Protein AF-M6ZTS0-F1 (afdb_monomer_lite)

Radius of gyration: 21.45 Å; chains: 1; bounding box: 52×38×60 Å

Sequence (236 aa):
MSGWVETQYLFDLEEKGAYKVILRSIDRMLYSTNTGLNELESVFQYLSSVEENKNYHGDEYIYLKIRRIVVLIRILEILQELENKRKESKLTDYISKHSEEIIPGKPAKINPEVFWKIGEDFKDKGPGDFAAFLGVKHTPEINCKRDVFCFLNEEKKRRIRYLQLHPNGNYANVFANQISKKLETLTKDPETIQCGKGESRKEIYESFRKDLQSLPYRYGRKYHNFLKIIHKECLQ

Structure (mmCIF, N/CA/C/O backbone):
data_AF-M6ZTS0-F1
#
_entry.id   AF-M6ZTS0-F1
#
loop_
_atom_site.group_PDB
_atom_site.id
_atom_site.type_symbol
_atom_site.label_atom_id
_atom_site.label_alt_id
_atom_site.label_comp_id
_atom_site.label_asym_id
_atom_site.label_entity_id
_atom_site.label_seq_id
_atom_site.pdbx_PDB_ins_code
_atom_site.Cartn_x
_atom_site.Cartn_y
_atom_site.Cartn_z
_atom_site.occupancy
_atom_site.B_iso_or_equiv
_atom_site.auth_seq_id
_atom_site.auth_comp_id
_atom_site.auth_asym_id
_atom_site.auth_atom_id
_atom_site.pdbx_PDB_model_num
ATOM 1 N N . MET A 1 1 ? 29.449 -20.440 -13.918 1.00 31.36 1 MET A N 1
ATOM 2 C CA . MET A 1 1 ? 29.111 -19.599 -15.085 1.00 31.36 1 MET A CA 1
ATOM 3 C C . MET A 1 1 ? 28.378 -18.366 -14.582 1.00 31.36 1 MET A C 1
ATOM 5 O O . MET A 1 1 ? 27.274 -18.471 -14.065 1.00 31.36 1 MET A O 1
ATOM 9 N N . SER A 1 2 ? 29.066 -17.230 -14.602 1.00 33.94 2 SER A N 1
ATOM 10 C CA . SER A 1 2 ? 28.636 -15.934 -14.081 1.00 33.94 2 SER A CA 1
ATOM 11 C C . SER A 1 2 ? 27.685 -15.259 -15.067 1.00 33.94 2 SER A C 1
ATOM 13 O O . SER A 1 2 ? 28.123 -14.627 -16.021 1.00 33.94 2 SER A O 1
ATOM 15 N N . GLY A 1 3 ? 26.379 -15.414 -14.859 1.00 35.50 3 GLY A N 1
ATOM 16 C CA . GLY A 1 3 ? 25.363 -14.757 -15.681 1.00 35.50 3 GLY A CA 1
ATOM 17 C C . GLY A 1 3 ? 25.217 -13.282 -15.319 1.00 35.50 3 GLY A C 1
ATOM 18 O O . GLY A 1 3 ? 24.221 -12.919 -14.704 1.00 35.50 3 GLY A O 1
ATOM 19 N N . TRP A 1 4 ? 26.201 -12.445 -15.626 1.00 42.03 4 TRP A N 1
ATOM 20 C CA . TRP A 1 4 ? 26.000 -10.999 -15.709 1.00 42.03 4 TRP A CA 1
ATOM 21 C C . TRP A 1 4 ? 25.514 -10.716 -17.125 1.00 42.03 4 TRP A C 1
ATOM 23 O O . TRP A 1 4 ? 26.252 -10.923 -18.079 1.00 42.03 4 TRP A O 1
ATOM 33 N N . VAL A 1 5 ? 24.244 -10.345 -17.261 1.00 43.31 5 VAL A N 1
ATOM 34 C CA . VAL A 1 5 ? 23.737 -9.801 -18.521 1.00 43.31 5 VAL A CA 1
ATOM 35 C C . VAL A 1 5 ? 23.975 -8.303 -18.424 1.00 43.31 5 VAL A C 1
ATOM 37 O O . VAL A 1 5 ? 23.468 -7.668 -17.499 1.00 43.31 5 VAL A O 1
ATOM 40 N N . GLU A 1 6 ? 24.817 -7.772 -19.306 1.00 47.28 6 GLU A N 1
ATOM 41 C CA . GLU A 1 6 ? 25.062 -6.335 -19.407 1.00 47.28 6 GLU A CA 1
ATOM 42 C C . GLU A 1 6 ? 23.738 -5.621 -19.681 1.00 47.28 6 GLU A C 1
ATOM 44 O O . GLU A 1 6 ? 22.914 -6.099 -20.459 1.00 47.28 6 GLU A O 1
ATOM 49 N N . THR A 1 7 ? 23.527 -4.468 -19.050 1.00 48.66 7 THR A N 1
ATOM 50 C CA . THR A 1 7 ? 22.287 -3.682 -19.147 1.00 48.66 7 THR A CA 1
ATOM 51 C C . THR A 1 7 ? 21.907 -3.376 -20.598 1.00 48.66 7 THR A C 1
ATOM 53 O O . THR A 1 7 ? 20.728 -3.243 -20.898 1.00 48.66 7 THR A O 1
ATOM 56 N N . GLN A 1 8 ? 22.888 -3.342 -21.507 1.00 47.94 8 GLN A N 1
ATOM 57 C CA . GLN A 1 8 ? 22.683 -3.187 -22.948 1.00 47.94 8 GLN A CA 1
ATOM 58 C C . GLN A 1 8 ? 21.870 -4.326 -23.584 1.00 47.94 8 GLN A C 1
ATOM 60 O O . GLN A 1 8 ? 21.007 -4.055 -24.409 1.00 47.94 8 GLN A O 1
ATOM 65 N N . TYR A 1 9 ? 22.028 -5.574 -23.132 1.00 48.44 9 TYR A N 1
ATOM 66 C CA . TYR A 1 9 ? 21.266 -6.721 -23.649 1.00 48.44 9 TYR A CA 1
ATOM 67 C C . TYR A 1 9 ? 19.790 -6.724 -23.229 1.00 48.44 9 TYR A C 1
ATOM 69 O O . TYR A 1 9 ? 18.989 -7.455 -23.808 1.00 48.44 9 TYR A O 1
ATOM 77 N N . LEU A 1 10 ? 19.403 -5.923 -22.229 1.00 50.72 10 LEU A N 1
ATOM 78 C CA . LEU A 1 10 ? 17.988 -5.735 -21.896 1.00 50.72 10 LEU A CA 1
ATOM 79 C C . LEU A 1 10 ? 17.249 -4.906 -22.949 1.00 50.72 10 LEU A C 1
ATOM 81 O O . LEU A 1 10 ? 16.028 -5.024 -23.041 1.00 50.72 10 LEU A O 1
ATOM 85 N N . PHE A 1 11 ? 17.971 -4.089 -23.720 1.00 52.12 11 PHE A N 1
ATOM 86 C CA . PHE A 1 11 ? 17.396 -3.149 -24.681 1.00 52.12 11 PHE A CA 1
ATOM 87 C C . PHE A 1 11 ? 17.182 -3.747 -26.082 1.00 52.12 11 PHE A C 1
ATOM 89 O O . PHE A 1 11 ? 16.415 -3.174 -26.844 1.00 52.12 11 PHE A O 1
ATOM 96 N N . ASP A 1 12 ? 17.763 -4.915 -26.382 1.00 49.31 12 ASP A N 1
ATOM 97 C CA . ASP A 1 12 ? 17.704 -5.564 -27.709 1.00 49.31 12 ASP A CA 1
ATOM 98 C C . ASP A 1 12 ? 16.587 -6.620 -27.866 1.00 49.31 12 ASP A C 1
ATOM 100 O O . ASP A 1 12 ? 16.497 -7.302 -28.886 1.00 49.31 12 ASP A O 1
ATOM 104 N N . LEU A 1 13 ? 15.718 -6.802 -26.867 1.00 52.28 13 LEU A N 1
ATOM 105 C CA . LEU A 1 13 ? 14.680 -7.840 -26.891 1.00 52.28 13 LEU A CA 1
ATOM 106 C C . LEU A 1 13 ? 13.295 -7.233 -27.177 1.00 52.28 13 LEU A C 1
ATOM 108 O O . LEU A 1 13 ? 12.529 -6.959 -26.257 1.00 52.28 13 LEU A O 1
ATOM 112 N N . GLU A 1 14 ? 12.961 -7.054 -28.458 1.00 49.59 14 GLU A N 1
ATOM 113 C CA . GLU A 1 14 ? 11.659 -6.528 -28.923 1.00 49.59 14 GLU A CA 1
ATOM 114 C C . GLU A 1 14 ? 10.597 -7.606 -29.253 1.00 49.59 14 GLU A C 1
ATOM 116 O O . GLU A 1 14 ? 9.522 -7.291 -29.760 1.00 49.59 14 GLU A O 1
ATOM 121 N N . GLU A 1 15 ? 10.820 -8.887 -28.935 1.00 50.25 15 GLU A N 1
ATOM 122 C CA . GLU A 1 15 ? 9.863 -9.960 -29.270 1.00 50.25 15 GLU A CA 1
ATOM 123 C C . GLU A 1 15 ? 9.010 -10.459 -28.089 1.00 50.25 15 GLU A C 1
ATOM 125 O O . GLU A 1 15 ? 9.417 -10.459 -26.923 1.00 50.25 15 GLU A O 1
ATOM 130 N N . LYS A 1 16 ? 7.796 -10.948 -28.397 1.00 44.50 16 LYS A N 1
ATOM 131 C CA . LYS A 1 16 ? 6.862 -11.577 -27.442 1.00 44.50 16 LYS A CA 1
ATOM 132 C C . LYS A 1 16 ? 7.571 -12.668 -26.625 1.00 44.50 16 LYS A C 1
ATOM 134 O O . LYS A 1 16 ? 7.873 -13.742 -27.130 1.00 44.50 16 LYS A O 1
ATOM 139 N N . GLY A 1 17 ? 7.799 -12.395 -25.340 1.00 54.47 17 GLY A N 1
ATOM 140 C CA . GLY A 1 17 ? 8.593 -13.238 -24.432 1.00 54.47 17 GLY A CA 1
ATOM 141 C C . GLY A 1 17 ? 9.716 -12.474 -23.722 1.00 54.47 17 GLY A C 1
ATOM 142 O O . GLY A 1 17 ? 10.089 -12.842 -22.604 1.00 54.47 17 GLY A O 1
ATOM 143 N N . ALA A 1 18 ? 10.159 -11.354 -24.302 1.00 67.44 18 ALA A N 1
ATOM 144 C CA . ALA A 1 18 ? 11.119 -10.420 -23.721 1.00 67.44 18 ALA A CA 1
ATOM 145 C C . ALA A 1 18 ? 10.660 -9.868 -22.369 1.00 67.44 18 ALA A C 1
ATOM 147 O O . ALA A 1 18 ? 11.451 -9.795 -21.435 1.00 67.44 18 ALA A O 1
ATOM 148 N N . TYR A 1 19 ? 9.364 -9.585 -22.213 1.00 74.56 19 TYR A N 1
ATOM 149 C CA . TYR A 1 19 ? 8.789 -9.046 -20.978 1.00 74.56 19 TYR A CA 1
ATOM 150 C C . TYR A 1 19 ? 9.172 -9.848 -19.722 1.00 74.56 19 TYR A C 1
ATOM 152 O O . TYR A 1 19 ? 9.582 -9.275 -18.713 1.00 74.56 19 TYR A O 1
ATOM 160 N N . LYS A 1 20 ? 9.093 -11.186 -19.770 1.00 77.38 20 LYS A N 1
ATOM 161 C CA . LYS A 1 20 ? 9.450 -12.035 -18.617 1.00 77.38 20 LYS A CA 1
ATOM 162 C C . LYS A 1 20 ? 10.943 -11.972 -18.306 1.00 77.38 20 LYS A C 1
ATOM 164 O O . LYS A 1 20 ? 11.323 -12.052 -17.140 1.00 77.38 20 LYS A O 1
ATOM 169 N N . VAL A 1 21 ? 11.779 -11.858 -19.335 1.00 80.75 21 VAL A N 1
ATOM 170 C CA . VAL A 1 21 ? 13.233 -11.711 -19.191 1.00 80.75 21 VAL A CA 1
ATOM 171 C C . VAL A 1 21 ? 13.563 -10.340 -18.606 1.00 80.75 21 VAL A C 1
ATOM 173 O O . VAL A 1 21 ? 14.330 -10.257 -17.650 1.00 80.75 21 VAL A O 1
ATOM 176 N N . ILE A 1 22 ? 12.922 -9.288 -19.109 1.00 81.12 22 ILE A N 1
ATOM 177 C CA . ILE A 1 22 ? 13.076 -7.907 -18.650 1.00 81.12 22 ILE A CA 1
ATOM 178 C C . ILE A 1 22 ? 12.654 -7.784 -17.190 1.00 81.12 22 ILE A C 1
ATOM 180 O O . ILE A 1 22 ? 13.446 -7.332 -16.368 1.00 81.12 22 ILE A O 1
ATOM 184 N N . LEU A 1 23 ? 11.470 -8.285 -16.825 1.00 82.44 23 LEU A N 1
ATOM 185 C CA . LEU A 1 23 ? 11.025 -8.298 -15.433 1.00 82.44 23 LEU A CA 1
ATOM 186 C C . LEU A 1 23 ? 11.987 -9.040 -14.511 1.00 82.44 23 LEU A C 1
ATOM 188 O O . LEU A 1 23 ? 12.333 -8.522 -13.455 1.00 82.44 23 LEU A O 1
ATOM 192 N N . ARG A 1 24 ? 12.429 -10.244 -14.892 1.00 85.19 24 ARG A N 1
ATOM 193 C CA . ARG A 1 24 ? 13.370 -11.022 -14.070 1.00 85.19 24 ARG A CA 1
ATOM 194 C C . ARG A 1 24 ? 14.695 -10.297 -13.883 1.00 85.19 24 ARG A C 1
ATOM 196 O O . ARG A 1 24 ? 15.277 -10.372 -12.805 1.00 85.19 24 ARG A O 1
ATOM 203 N N . SER A 1 25 ? 15.171 -9.614 -14.915 1.00 84.75 25 SER A N 1
ATOM 204 C CA . SER A 1 25 ? 16.412 -8.850 -14.851 1.00 84.75 25 SER A CA 1
ATOM 205 C C . SER A 1 25 ? 16.267 -7.611 -13.974 1.00 84.75 25 SER A C 1
ATOM 207 O O . SER A 1 25 ? 17.118 -7.389 -13.117 1.00 84.75 25 SER A O 1
ATOM 209 N N . ILE A 1 26 ? 15.157 -6.875 -14.099 1.00 87.38 26 ILE A N 1
ATOM 210 C CA . ILE A 1 26 ? 14.826 -5.759 -13.203 1.00 87.38 26 ILE A CA 1
ATOM 211 C C . ILE A 1 26 ? 14.737 -6.250 -11.757 1.00 87.38 26 ILE A C 1
ATOM 213 O O . ILE A 1 26 ? 15.365 -5.666 -10.879 1.00 87.38 26 ILE A O 1
ATOM 217 N N . ASP A 1 27 ? 14.024 -7.350 -11.502 1.00 85.62 27 ASP A N 1
ATOM 218 C CA . ASP A 1 27 ? 13.904 -7.933 -10.162 1.00 85.62 27 ASP A CA 1
ATOM 219 C C . ASP A 1 27 ? 15.281 -8.318 -9.608 1.00 85.62 27 ASP A C 1
ATOM 221 O O . ASP A 1 27 ? 15.615 -7.994 -8.470 1.00 85.62 27 ASP A O 1
ATOM 225 N N . ARG A 1 28 ? 16.136 -8.937 -10.425 1.00 86.44 28 ARG A N 1
ATOM 226 C CA . ARG A 1 28 ? 17.500 -9.276 -10.014 1.00 86.44 28 ARG A CA 1
ATOM 227 C C . ARG A 1 28 ? 18.330 -8.040 -9.670 1.00 86.44 28 ARG A C 1
ATOM 229 O O . ARG A 1 28 ? 19.094 -8.096 -8.712 1.00 86.44 28 ARG A O 1
ATOM 236 N N . MET A 1 29 ? 18.190 -6.951 -10.421 1.00 86.19 29 MET A N 1
ATOM 237 C CA . MET A 1 29 ? 18.877 -5.686 -10.143 1.00 86.19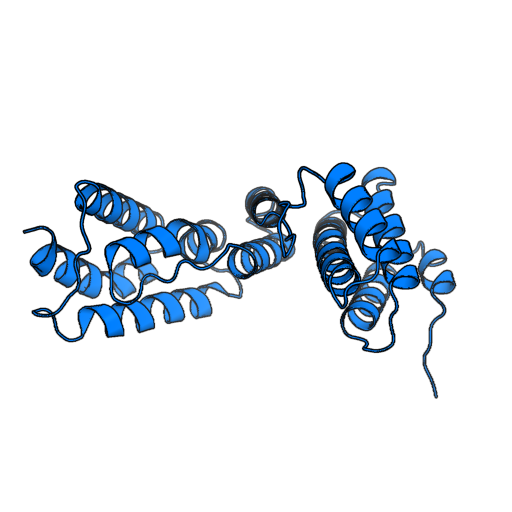 29 MET A CA 1
ATOM 238 C C . MET A 1 29 ? 18.341 -5.012 -8.874 1.00 86.19 29 MET A C 1
ATOM 240 O O . MET A 1 29 ? 19.123 -4.540 -8.058 1.00 86.19 29 MET A O 1
ATOM 244 N N . LEU A 1 30 ? 17.023 -5.025 -8.658 1.00 85.38 30 LEU A N 1
ATOM 245 C CA . LEU A 1 30 ? 16.385 -4.459 -7.465 1.00 85.38 30 LEU A CA 1
ATOM 246 C C . LEU A 1 30 ? 16.845 -5.134 -6.166 1.00 85.38 30 LEU A C 1
ATOM 248 O O . LEU A 1 30 ? 16.994 -4.461 -5.147 1.00 85.38 30 LEU A O 1
ATOM 252 N N . TYR A 1 31 ? 17.063 -6.451 -6.198 1.00 80.81 31 TYR A N 1
ATOM 253 C CA . TYR A 1 31 ? 17.434 -7.244 -5.020 1.00 80.81 31 TYR A CA 1
ATOM 254 C C . TYR A 1 31 ? 18.931 -7.572 -4.928 1.00 80.81 31 TYR A C 1
ATOM 256 O O . TYR A 1 31 ? 19.356 -8.262 -4.001 1.00 80.81 31 TYR A O 1
ATOM 264 N N . SER A 1 32 ? 19.740 -7.091 -5.870 1.00 84.69 32 SER A N 1
ATOM 265 C CA . SER A 1 32 ? 21.191 -7.262 -5.852 1.00 84.69 32 SER A CA 1
ATOM 266 C C . SER A 1 32 ? 21.850 -6.184 -4.994 1.00 84.69 32 SER A C 1
ATOM 268 O O . SER A 1 32 ? 21.588 -4.994 -5.149 1.00 84.69 32 SER A O 1
ATOM 270 N N . THR A 1 33 ? 22.783 -6.585 -4.130 1.00 78.31 33 THR A N 1
ATOM 271 C CA . THR A 1 33 ? 23.624 -5.653 -3.356 1.00 78.31 33 THR A CA 1
ATOM 272 C C . THR A 1 33 ? 24.644 -4.912 -4.218 1.00 78.31 33 THR A C 1
ATOM 274 O O . THR A 1 33 ? 25.212 -3.920 -3.777 1.00 78.31 33 THR A O 1
ATOM 277 N N . ASN A 1 34 ? 24.893 -5.402 -5.436 1.00 80.94 34 ASN A N 1
ATOM 278 C CA . ASN A 1 34 ? 25.928 -4.892 -6.335 1.00 80.94 34 ASN A CA 1
ATOM 279 C C . ASN A 1 34 ? 25.381 -3.910 -7.375 1.00 80.94 34 ASN A C 1
ATOM 281 O O . ASN A 1 34 ? 26.146 -3.412 -8.194 1.00 80.94 34 ASN A O 1
ATOM 285 N N . THR A 1 35 ? 24.070 -3.672 -7.395 1.00 84.19 35 THR A N 1
ATOM 286 C CA . THR A 1 35 ? 23.464 -2.735 -8.341 1.00 84.19 35 THR A CA 1
ATOM 287 C C . THR A 1 35 ? 23.588 -1.322 -7.785 1.00 84.19 35 THR A C 1
ATOM 289 O O . THR A 1 35 ? 23.038 -1.004 -6.730 1.00 84.19 35 THR A O 1
ATOM 292 N N . GLY A 1 36 ? 24.347 -0.486 -8.488 1.00 86.94 36 GLY A N 1
ATOM 293 C CA . GLY A 1 36 ? 24.582 0.899 -8.129 1.00 86.94 36 GLY A CA 1
ATOM 294 C C . GLY A 1 36 ? 23.469 1.835 -8.595 1.00 86.94 36 GLY A C 1
ATOM 295 O O . GLY A 1 36 ? 22.497 1.458 -9.254 1.00 86.94 36 GLY A O 1
ATOM 296 N N . LEU A 1 37 ? 23.628 3.110 -8.235 1.00 89.81 37 LEU A N 1
ATOM 297 C CA . LEU A 1 37 ? 22.677 4.160 -8.591 1.00 89.81 37 LEU A CA 1
ATOM 298 C C . LEU A 1 37 ? 22.533 4.299 -10.113 1.00 89.81 37 LEU A C 1
ATOM 300 O O . LEU A 1 37 ? 21.416 4.332 -10.608 1.00 89.81 37 LEU A O 1
ATOM 304 N N . ASN A 1 38 ? 23.640 4.340 -10.858 1.00 90.62 38 ASN A N 1
ATOM 305 C CA . ASN A 1 38 ? 23.609 4.594 -12.303 1.00 90.62 38 ASN A CA 1
ATOM 306 C C . ASN A 1 38 ? 22.844 3.505 -13.076 1.00 90.62 38 ASN A C 1
ATOM 308 O O . ASN A 1 38 ? 22.116 3.817 -14.022 1.00 90.62 38 ASN A O 1
ATOM 312 N N . GLU A 1 39 ? 22.972 2.234 -12.679 1.00 91.25 39 GLU A N 1
ATOM 313 C CA . GLU A 1 39 ? 22.208 1.164 -13.316 1.00 91.25 39 GLU A CA 1
ATOM 314 C C . GLU A 1 39 ? 20.709 1.291 -13.025 1.00 91.25 39 GLU A C 1
ATOM 316 O O . GLU A 1 39 ? 19.897 1.142 -13.937 1.00 91.25 39 GLU A O 1
ATOM 321 N N . LEU A 1 40 ? 20.330 1.621 -11.785 1.00 92.62 40 LEU A N 1
ATOM 322 C CA . LEU A 1 40 ? 18.925 1.837 -11.425 1.00 92.62 40 LEU A CA 1
ATOM 323 C C . LEU A 1 40 ? 18.317 3.027 -12.168 1.00 92.62 40 LEU A C 1
ATOM 325 O O . LEU A 1 40 ? 17.167 2.955 -12.587 1.00 92.62 40 LEU A O 1
ATOM 329 N N . GLU A 1 41 ? 19.080 4.097 -12.380 1.00 93.31 41 GLU A N 1
ATOM 330 C CA . GLU A 1 41 ? 18.627 5.246 -13.169 1.00 93.31 41 GLU A CA 1
ATOM 331 C C . GLU A 1 41 ? 18.401 4.890 -14.634 1.00 93.31 41 GLU A C 1
ATOM 333 O O . GLU A 1 41 ? 17.406 5.315 -15.217 1.00 93.31 41 GLU A O 1
ATOM 338 N N . SER A 1 42 ? 19.272 4.056 -15.204 1.00 91.38 42 SER A N 1
ATOM 339 C CA . SER A 1 42 ? 19.107 3.556 -16.573 1.00 91.38 42 SER A CA 1
ATOM 340 C C . SER A 1 42 ? 17.830 2.718 -16.698 1.00 91.38 42 SER A C 1
ATOM 342 O O . SER A 1 42 ? 17.051 2.893 -17.634 1.00 91.38 42 SER A O 1
ATOM 344 N N . VAL A 1 43 ? 17.561 1.854 -15.711 1.00 91.94 43 VAL A N 1
ATOM 345 C CA . VAL A 1 43 ? 16.313 1.077 -15.644 1.00 91.94 43 VAL A CA 1
ATOM 346 C C . VAL A 1 43 ? 15.101 1.993 -15.466 1.00 91.94 43 VAL A C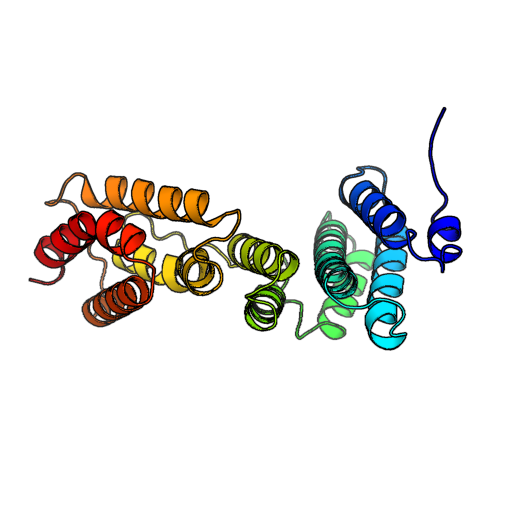 1
ATOM 348 O O . VAL A 1 43 ? 14.085 1.795 -16.127 1.00 91.94 43 VAL A O 1
ATOM 351 N N . PHE A 1 44 ? 15.185 3.007 -14.603 1.00 93.06 44 PHE A N 1
ATOM 352 C CA . PHE A 1 44 ? 14.096 3.957 -14.387 1.00 93.06 44 PHE A CA 1
ATOM 353 C C . PHE A 1 44 ? 13.762 4.746 -15.658 1.00 93.06 44 PHE A C 1
ATOM 355 O O . PHE A 1 44 ? 12.586 4.901 -15.986 1.00 93.06 44 PHE A O 1
ATOM 362 N N . GLN A 1 45 ? 14.774 5.199 -16.401 1.00 91.56 45 GLN A N 1
ATOM 363 C CA . GLN A 1 45 ? 14.596 5.890 -17.682 1.00 91.56 45 GLN A CA 1
ATOM 364 C C . GLN A 1 45 ? 13.945 4.985 -18.728 1.00 91.56 45 GLN A C 1
ATOM 366 O O . GLN A 1 45 ? 12.970 5.392 -19.355 1.00 91.56 45 GLN A O 1
ATOM 371 N N . TYR A 1 46 ? 14.418 3.743 -18.857 1.00 89.25 46 TYR A N 1
ATOM 372 C CA . TYR A 1 46 ? 13.799 2.748 -19.732 1.00 89.25 46 TYR A CA 1
ATOM 373 C C . TYR A 1 46 ? 12.326 2.512 -19.384 1.00 89.25 46 TYR A C 1
ATOM 375 O O . TYR A 1 46 ? 11.457 2.570 -20.245 1.00 89.25 46 TYR A O 1
ATOM 383 N N . LEU A 1 47 ? 12.015 2.293 -18.107 1.00 90.38 47 LEU A N 1
ATOM 384 C CA . LEU A 1 47 ? 10.636 2.060 -17.680 1.00 90.38 47 LEU A CA 1
ATOM 385 C C . LEU A 1 47 ? 9.751 3.304 -17.818 1.00 90.38 47 LEU A C 1
ATOM 387 O O . LEU A 1 47 ? 8.542 3.166 -17.970 1.00 90.38 47 LEU A O 1
ATOM 391 N N . SER A 1 48 ? 10.333 4.502 -17.778 1.00 89.38 48 SER A N 1
ATOM 392 C CA . SER A 1 48 ? 9.600 5.745 -18.028 1.00 89.38 48 SER A CA 1
ATOM 393 C C . SER A 1 48 ? 9.261 5.907 -19.514 1.00 89.38 48 SER A C 1
ATOM 395 O O . SER A 1 48 ? 8.147 6.306 -19.831 1.00 89.38 48 SER A O 1
ATOM 397 N N . SER A 1 49 ? 10.148 5.507 -20.435 1.00 85.94 49 SER A N 1
ATOM 398 C CA . SER A 1 49 ? 9.856 5.547 -21.880 1.00 85.94 49 SER A CA 1
ATOM 399 C C . SER A 1 49 ? 8.884 4.453 -22.338 1.00 85.94 49 SER A C 1
ATOM 401 O O . SER A 1 49 ? 8.206 4.602 -23.355 1.00 85.94 49 SER A O 1
ATOM 403 N N . VAL A 1 50 ? 8.742 3.366 -21.570 1.00 79.56 50 VAL A N 1
ATOM 404 C CA . VAL A 1 50 ? 7.714 2.337 -21.807 1.00 79.56 50 VAL A CA 1
ATOM 405 C C . VAL A 1 50 ? 6.293 2.920 -21.770 1.00 79.56 50 VAL A C 1
ATOM 407 O O . VAL A 1 50 ? 5.428 2.435 -22.502 1.00 79.56 50 VAL A O 1
ATOM 410 N N . GLU A 1 51 ? 6.044 3.966 -20.973 1.00 68.19 51 GLU A N 1
ATOM 411 C CA . GLU A 1 51 ? 4.747 4.660 -20.952 1.00 68.19 51 GLU A CA 1
ATOM 412 C C . GLU A 1 51 ? 4.438 5.371 -22.283 1.00 68.19 51 GLU A C 1
ATOM 414 O O . GLU A 1 51 ? 3.273 5.490 -22.665 1.00 68.19 51 GLU A O 1
ATOM 419 N N . GLU A 1 52 ? 5.467 5.767 -23.033 1.00 69.19 52 GLU A N 1
ATOM 420 C CA . GLU A 1 52 ? 5.349 6.545 -24.271 1.00 69.19 52 GLU A CA 1
ATOM 421 C C . GLU A 1 52 ? 5.304 5.652 -25.522 1.00 69.19 52 GLU A C 1
ATOM 423 O O . GLU A 1 52 ? 4.526 5.897 -26.447 1.00 69.19 52 GLU A O 1
ATOM 428 N N . ASN A 1 53 ? 6.086 4.569 -25.532 1.00 67.44 53 ASN A N 1
ATOM 429 C CA . ASN A 1 53 ? 6.354 3.783 -26.741 1.00 67.44 53 ASN A CA 1
ATOM 430 C C . ASN A 1 53 ? 5.276 2.743 -27.093 1.00 67.44 53 ASN A C 1
ATOM 432 O O . ASN A 1 53 ? 5.334 2.149 -28.162 1.00 67.44 53 ASN A O 1
ATOM 436 N N . LYS A 1 54 ? 4.277 2.507 -26.228 1.00 66.75 54 LYS A N 1
ATOM 437 C CA . LYS A 1 54 ? 3.165 1.546 -26.441 1.00 66.75 54 LYS A CA 1
ATOM 438 C C . LYS A 1 54 ? 3.583 0.099 -26.770 1.00 66.75 54 LYS A C 1
ATOM 440 O O . LYS A 1 54 ? 2.725 -0.692 -27.142 1.00 66.75 54 LYS A O 1
ATOM 445 N N . ASN A 1 55 ? 4.847 -0.281 -26.579 1.00 71.38 55 ASN A N 1
ATOM 446 C CA . ASN A 1 55 ? 5.357 -1.620 -26.912 1.00 71.38 55 ASN A CA 1
ATOM 447 C C . ASN A 1 55 ? 4.773 -2.747 -26.038 1.00 71.38 55 ASN A C 1
ATOM 449 O O . ASN A 1 55 ? 4.790 -3.910 -26.433 1.00 71.38 55 ASN A O 1
ATOM 453 N N . TYR A 1 56 ? 4.245 -2.414 -24.857 1.00 74.25 56 TYR A N 1
ATOM 454 C CA . TYR A 1 56 ? 3.626 -3.370 -23.938 1.00 74.25 56 TYR A CA 1
ATOM 455 C C . TYR A 1 56 ? 2.137 -3.086 -23.768 1.00 74.25 56 TYR A C 1
ATOM 457 O O . TYR A 1 56 ? 1.693 -1.935 -23.767 1.00 74.25 56 TYR A O 1
ATOM 465 N N . HIS A 1 57 ? 1.356 -4.146 -23.564 1.00 76.75 57 HIS A N 1
ATOM 466 C CA . HIS A 1 57 ? -0.095 -4.061 -23.437 1.00 76.75 57 HIS A CA 1
ATOM 467 C C . HIS A 1 57 ? -0.619 -4.904 -22.276 1.00 76.75 57 HIS A C 1
ATOM 469 O O . HIS A 1 57 ? 0.037 -5.823 -21.788 1.00 76.75 57 HIS A O 1
ATOM 475 N N . GLY A 1 58 ? -1.842 -4.598 -21.842 1.00 85.31 58 GLY A N 1
ATOM 476 C CA . GLY A 1 58 ? -2.533 -5.384 -20.826 1.00 85.31 58 GLY A CA 1
ATOM 477 C C . GLY A 1 58 ? -1.763 -5.437 -19.505 1.00 85.31 58 GLY A C 1
ATOM 478 O O . GLY A 1 58 ? -1.357 -4.408 -18.975 1.00 85.31 58 GLY A O 1
ATOM 479 N N . ASP A 1 59 ? -1.610 -6.636 -18.953 1.00 88.12 59 ASP A N 1
ATOM 480 C CA . ASP A 1 59 ? -1.039 -6.838 -17.617 1.00 88.12 59 ASP A CA 1
ATOM 481 C C . ASP A 1 59 ? 0.474 -6.603 -17.580 1.00 88.12 59 ASP A C 1
ATOM 483 O O . ASP A 1 59 ? 0.996 -6.143 -16.566 1.00 88.12 59 ASP A O 1
ATOM 487 N N . GLU A 1 60 ? 1.165 -6.845 -18.696 1.00 86.75 60 GLU A N 1
ATOM 488 C CA . GLU A 1 60 ? 2.608 -6.628 -18.826 1.00 86.75 60 GLU A CA 1
ATOM 489 C C . GLU A 1 60 ? 2.963 -5.156 -18.624 1.00 86.75 60 GLU A C 1
ATOM 491 O O . GLU A 1 60 ? 3.816 -4.810 -17.806 1.00 86.75 60 GLU A O 1
ATOM 496 N N . TYR A 1 61 ? 2.221 -4.284 -19.305 1.00 87.69 61 TYR A N 1
ATOM 497 C CA . TYR A 1 61 ? 2.344 -2.840 -19.158 1.00 87.69 61 TYR A CA 1
ATOM 498 C C . TYR A 1 61 ? 2.140 -2.390 -17.705 1.00 87.69 61 TYR A C 1
ATOM 500 O O . TYR A 1 61 ? 2.928 -1.609 -17.172 1.00 87.69 61 TYR A O 1
ATOM 508 N N . ILE A 1 62 ? 1.116 -2.924 -17.030 1.00 91.06 62 ILE A N 1
ATOM 509 C CA . ILE A 1 62 ? 0.796 -2.526 -15.653 1.00 91.06 62 ILE A CA 1
ATOM 510 C C . ILE A 1 62 ? 1.909 -2.963 -14.692 1.00 91.06 62 ILE A C 1
ATOM 512 O O . ILE A 1 62 ? 2.315 -2.187 -13.828 1.00 91.06 62 ILE A O 1
ATOM 516 N N . TYR A 1 63 ? 2.458 -4.168 -14.852 1.00 91.31 63 TYR A N 1
ATOM 517 C CA . TYR A 1 63 ? 3.592 -4.616 -14.044 1.00 91.31 63 TYR A CA 1
ATOM 518 C C . TYR A 1 63 ? 4.846 -3.764 -14.261 1.00 91.31 63 TYR A C 1
ATOM 520 O O . TYR A 1 63 ? 5.505 -3.427 -13.277 1.00 91.31 63 TYR A O 1
ATOM 528 N N . LEU A 1 64 ? 5.168 -3.377 -15.501 1.00 90.75 64 LEU A N 1
ATOM 529 C CA . LEU A 1 64 ? 6.300 -2.481 -15.777 1.00 90.75 64 LEU A CA 1
ATOM 530 C C . LEU A 1 64 ? 6.093 -1.104 -15.139 1.00 90.75 64 LEU A C 1
ATOM 532 O O . LEU A 1 64 ? 7.007 -0.594 -14.490 1.00 90.75 64 LEU A O 1
ATOM 536 N N . LYS A 1 65 ? 4.873 -0.557 -15.214 1.00 91.88 65 LYS A N 1
ATOM 537 C CA . LYS A 1 65 ? 4.503 0.694 -14.538 1.00 91.88 65 LYS A CA 1
ATOM 538 C C . LYS A 1 65 ? 4.700 0.607 -13.022 1.00 91.88 65 LYS A C 1
ATOM 540 O O . LYS A 1 65 ? 5.298 1.491 -12.416 1.00 91.88 65 LYS A O 1
ATOM 545 N N . ILE A 1 66 ? 4.268 -0.489 -12.397 1.00 94.75 66 ILE A N 1
ATOM 546 C CA . ILE A 1 66 ? 4.496 -0.723 -10.963 1.00 94.75 66 ILE A CA 1
ATOM 547 C C . ILE A 1 66 ? 5.999 -0.829 -10.666 1.00 94.75 66 ILE A C 1
ATOM 549 O O . ILE A 1 66 ? 6.480 -0.262 -9.685 1.00 94.75 66 ILE A O 1
ATOM 553 N N . ARG A 1 67 ? 6.762 -1.542 -11.503 1.00 93.50 67 ARG A N 1
ATOM 554 C CA . ARG A 1 67 ? 8.211 -1.711 -11.323 1.00 93.50 67 ARG A CA 1
ATOM 555 C C . ARG A 1 67 ? 8.978 -0.404 -11.445 1.00 93.50 67 ARG A C 1
ATOM 557 O O . ARG A 1 67 ? 9.909 -0.218 -10.669 1.00 93.50 67 ARG A O 1
ATOM 564 N N . ARG A 1 68 ? 8.560 0.518 -12.315 1.00 94.38 68 ARG A N 1
ATOM 565 C CA . ARG A 1 68 ? 9.131 1.871 -12.409 1.00 94.38 68 ARG A CA 1
ATOM 566 C C . ARG A 1 68 ? 9.132 2.560 -11.043 1.00 94.38 68 ARG A C 1
ATOM 568 O O . ARG A 1 68 ? 10.162 3.054 -10.594 1.00 94.38 68 ARG A O 1
ATOM 575 N N . ILE A 1 69 ? 7.995 2.502 -10.350 1.00 96.06 69 ILE A N 1
ATOM 576 C CA . ILE A 1 69 ? 7.820 3.096 -9.021 1.00 96.06 69 ILE A CA 1
ATOM 577 C C . ILE A 1 69 ? 8.684 2.363 -7.980 1.00 96.06 69 ILE A C 1
ATOM 579 O O . ILE A 1 69 ? 9.314 2.996 -7.136 1.00 96.06 69 ILE A O 1
ATOM 583 N N . VAL A 1 70 ? 8.778 1.030 -8.049 1.00 95.69 70 VAL A N 1
ATOM 584 C CA . VAL A 1 70 ? 9.650 0.244 -7.152 1.00 95.69 70 VAL A CA 1
ATOM 585 C C . VAL A 1 70 ? 11.133 0.588 -7.343 1.00 95.69 70 VAL A C 1
ATOM 587 O O . VAL A 1 70 ? 11.864 0.711 -6.361 1.00 95.69 70 VAL A O 1
ATOM 590 N N . VAL A 1 71 ? 11.577 0.795 -8.583 1.00 95.19 71 VAL A N 1
ATOM 591 C CA . VAL A 1 71 ? 12.938 1.261 -8.889 1.00 95.19 71 VAL A CA 1
ATOM 592 C C . VAL A 1 71 ? 13.169 2.660 -8.323 1.00 95.19 71 VAL A C 1
ATOM 594 O O . VAL A 1 71 ? 14.199 2.885 -7.689 1.00 95.19 71 VAL A O 1
ATOM 597 N N . LEU A 1 72 ? 12.200 3.571 -8.460 1.00 95.75 72 LEU A N 1
ATOM 598 C CA . LEU A 1 72 ? 12.284 4.908 -7.869 1.00 95.75 72 LEU A CA 1
ATOM 599 C C . LEU A 1 72 ? 12.462 4.853 -6.347 1.00 95.75 72 LEU A C 1
ATOM 601 O O . LEU A 1 72 ? 13.310 5.556 -5.808 1.00 95.75 72 LEU A O 1
ATOM 605 N N . ILE A 1 73 ? 11.734 3.974 -5.652 1.00 95.19 73 ILE A N 1
ATOM 606 C CA . ILE A 1 73 ? 11.910 3.762 -4.206 1.00 95.19 73 ILE A CA 1
ATOM 607 C C . ILE A 1 73 ? 13.359 3.381 -3.886 1.00 95.19 73 ILE A C 1
ATOM 609 O O . ILE A 1 73 ? 13.960 3.979 -2.996 1.00 95.19 73 ILE A O 1
ATOM 613 N N . ARG A 1 74 ? 13.947 2.441 -4.637 1.00 94.00 74 ARG A N 1
ATOM 614 C CA . ARG A 1 74 ? 15.335 2.010 -4.411 1.00 94.00 74 ARG A CA 1
ATOM 615 C C . ARG A 1 74 ? 16.347 3.125 -4.691 1.00 94.00 74 ARG A C 1
ATOM 617 O O . ARG A 1 74 ? 17.316 3.270 -3.950 1.00 94.00 74 ARG A O 1
ATOM 624 N N . ILE A 1 75 ? 16.108 3.940 -5.720 1.00 94.44 75 ILE A N 1
ATOM 625 C CA . ILE A 1 75 ? 16.905 5.144 -6.001 1.00 94.44 75 ILE A CA 1
ATOM 626 C C . ILE A 1 75 ? 16.849 6.107 -4.809 1.00 94.44 75 ILE A C 1
ATOM 628 O O . ILE A 1 75 ? 17.895 6.564 -4.344 1.00 94.44 75 ILE A O 1
ATOM 632 N N . LEU A 1 76 ? 15.652 6.382 -4.279 1.00 94.38 76 LEU A N 1
ATOM 633 C CA . LEU A 1 76 ? 15.476 7.261 -3.122 1.00 94.38 76 LEU A CA 1
ATOM 634 C C . LEU A 1 76 ? 16.190 6.728 -1.880 1.00 94.38 76 LEU A C 1
ATOM 636 O O . LEU A 1 76 ? 16.783 7.520 -1.152 1.00 94.38 76 LEU A O 1
ATOM 640 N N . GLU A 1 77 ? 16.165 5.419 -1.633 1.00 92.25 77 GLU A N 1
ATOM 641 C CA . GLU A 1 77 ? 16.921 4.798 -0.539 1.00 92.25 77 GLU A CA 1
ATOM 642 C C . GLU A 1 77 ? 18.426 5.070 -0.689 1.00 92.25 77 GLU A C 1
ATOM 644 O O . GLU A 1 77 ? 19.034 5.657 0.202 1.00 92.25 77 GLU A O 1
ATOM 649 N N . ILE A 1 78 ? 19.015 4.767 -1.851 1.00 91.44 78 ILE A N 1
ATOM 650 C CA . ILE A 1 78 ? 20.460 4.939 -2.100 1.00 91.44 78 ILE A CA 1
ATOM 651 C C . ILE A 1 78 ? 20.897 6.409 -2.032 1.00 91.44 78 ILE A C 1
ATOM 653 O O . ILE A 1 78 ? 22.004 6.713 -1.571 1.00 91.44 78 ILE A O 1
ATOM 657 N N . LEU A 1 79 ? 20.062 7.336 -2.510 1.00 91.62 79 LEU A N 1
ATOM 658 C CA . LEU A 1 79 ? 20.340 8.774 -2.442 1.00 91.62 79 LEU A CA 1
ATOM 659 C C . LEU A 1 79 ? 20.331 9.306 -1.006 1.00 91.62 79 LEU A C 1
ATOM 661 O O . LEU A 1 79 ? 20.992 10.303 -0.726 1.00 91.62 79 LEU A O 1
ATOM 665 N N . GLN A 1 80 ? 19.615 8.633 -0.109 1.00 91.50 80 GLN A N 1
ATOM 666 C CA . GLN A 1 80 ? 19.488 9.005 1.299 1.00 91.50 80 GLN A CA 1
ATOM 667 C C . GLN A 1 80 ? 20.420 8.194 2.216 1.00 91.50 80 GLN A C 1
ATOM 669 O O . GLN A 1 80 ? 20.601 8.549 3.379 1.00 91.50 80 GLN A O 1
ATOM 674 N N . GLU A 1 81 ? 21.056 7.138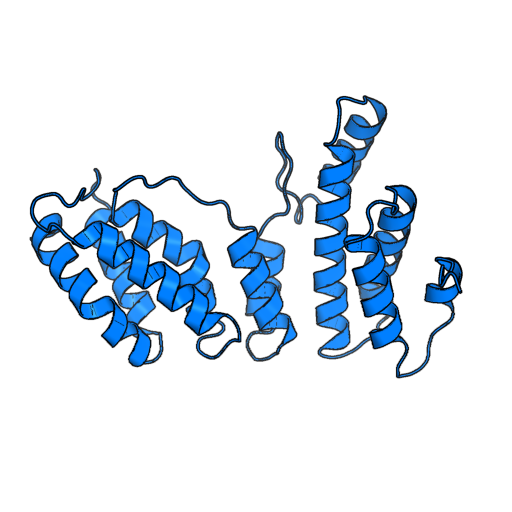 1.700 1.00 85.12 81 GLU A N 1
ATOM 675 C CA . GLU A 1 81 ? 22.145 6.415 2.358 1.00 85.12 81 GLU A CA 1
ATOM 676 C C . GLU A 1 81 ? 23.424 7.287 2.366 1.00 85.12 81 GLU A C 1
ATOM 678 O O . GLU A 1 81 ? 24.138 7.383 1.358 1.00 85.12 81 GLU A O 1
ATOM 683 N N . LEU A 1 82 ? 23.726 7.872 3.536 1.00 68.88 82 LEU A N 1
ATOM 684 C CA . LEU A 1 82 ? 24.899 8.704 3.881 1.00 68.88 82 LEU A CA 1
ATOM 685 C C . LEU A 1 82 ? 24.843 10.175 3.419 1.00 68.88 82 LEU A C 1
ATOM 687 O O . LEU A 1 82 ? 24.432 10.494 2.305 1.00 68.88 82 LEU A O 1
ATOM 691 N N . GLU A 1 83 ? 25.338 11.077 4.276 1.00 66.25 83 GLU A N 1
ATOM 692 C CA . GLU A 1 83 ? 25.416 12.522 4.022 1.00 66.25 83 GLU A CA 1
ATOM 693 C C . GLU A 1 83 ? 26.464 12.845 2.945 1.00 66.25 83 GLU A C 1
ATOM 695 O O . GLU A 1 83 ? 27.645 13.060 3.213 1.00 66.25 83 GLU A O 1
ATOM 700 N N . ASN A 1 84 ? 26.029 12.871 1.687 1.00 77.38 84 ASN A N 1
ATOM 701 C CA . ASN A 1 84 ? 26.843 13.285 0.552 1.00 77.38 84 ASN A CA 1
ATOM 702 C C . ASN A 1 84 ? 26.140 14.423 -0.195 1.00 77.38 84 ASN A C 1
ATOM 704 O O . ASN A 1 84 ? 25.089 14.211 -0.800 1.00 77.38 84 ASN A O 1
ATOM 708 N N . LYS A 1 85 ? 26.759 15.611 -0.226 1.00 78.31 85 LYS A N 1
ATOM 709 C CA . LYS A 1 85 ? 26.212 16.811 -0.892 1.00 78.31 85 LYS A CA 1
ATOM 710 C C . LYS A 1 85 ? 25.791 16.570 -2.348 1.00 78.31 85 LYS A C 1
ATOM 712 O O . LYS A 1 85 ? 24.798 17.129 -2.807 1.00 78.31 85 LYS A O 1
ATOM 717 N N . ARG A 1 86 ? 26.509 15.713 -3.088 1.00 80.94 86 ARG A N 1
ATOM 718 C CA . ARG A 1 86 ? 26.153 15.364 -4.475 1.00 80.94 86 ARG A CA 1
ATOM 719 C C . ARG A 1 86 ? 24.870 14.534 -4.539 1.00 80.94 86 ARG A C 1
ATOM 721 O O . ARG A 1 86 ? 24.060 14.745 -5.438 1.00 80.94 86 ARG A O 1
ATOM 728 N N . LYS A 1 87 ? 24.679 13.605 -3.598 1.00 84.19 87 LYS A N 1
ATOM 729 C CA . LYS A 1 87 ? 23.439 12.823 -3.493 1.00 84.19 87 LYS A CA 1
ATOM 730 C C . LYS A 1 87 ? 22.263 13.698 -3.058 1.00 84.19 87 LYS A C 1
ATOM 732 O O . LYS A 1 87 ? 21.176 13.522 -3.586 1.00 84.19 87 LYS A O 1
ATOM 737 N N . GLU A 1 88 ? 22.490 14.675 -2.181 1.00 86.12 88 GLU A N 1
ATOM 738 C CA . GLU A 1 88 ? 21.462 15.625 -1.728 1.00 86.12 88 GLU A CA 1
ATOM 739 C C . GLU A 1 88 ? 20.948 16.524 -2.864 1.00 86.12 88 GLU A C 1
ATOM 741 O O . GLU A 1 88 ? 19.737 16.664 -3.048 1.00 86.12 88 GLU A O 1
ATOM 746 N N . SER A 1 89 ? 21.853 17.062 -3.693 1.00 89.00 89 SER A N 1
ATOM 747 C CA . SER A 1 89 ? 21.465 17.787 -4.913 1.00 89.00 89 SER A CA 1
ATOM 748 C C . SER A 1 89 ? 20.625 16.900 -5.832 1.00 89.00 89 SER A C 1
ATOM 750 O O . SER A 1 89 ? 19.551 17.299 -6.269 1.00 89.00 89 SER A O 1
ATOM 752 N N . LYS A 1 90 ? 21.074 15.663 -6.072 1.00 91.81 90 LYS A N 1
ATOM 753 C CA . LYS A 1 90 ? 20.369 14.728 -6.953 1.00 91.81 90 LYS A CA 1
ATOM 754 C C . LYS A 1 90 ? 19.003 14.321 -6.396 1.00 91.81 90 LYS A C 1
ATOM 756 O O . LYS A 1 90 ? 18.043 14.221 -7.147 1.00 91.81 90 LYS A O 1
ATOM 761 N N . LEU A 1 91 ? 18.889 14.130 -5.082 1.00 92.25 91 LEU A N 1
ATOM 762 C CA . LEU A 1 91 ? 17.618 13.875 -4.404 1.00 92.25 91 LEU A CA 1
ATOM 763 C C . LEU A 1 91 ? 16.636 15.032 -4.611 1.00 92.25 91 LEU A C 1
ATOM 765 O O . LEU A 1 91 ? 15.466 14.795 -4.901 1.00 92.25 91 LEU A O 1
ATOM 769 N N . THR A 1 92 ? 17.120 16.271 -4.509 1.00 92.12 92 THR A N 1
ATOM 770 C CA . THR A 1 92 ? 16.312 17.472 -4.762 1.00 92.12 92 THR A CA 1
ATOM 771 C C . THR A 1 92 ? 15.807 17.499 -6.206 1.00 92.12 92 THR A C 1
ATOM 773 O O . THR A 1 92 ? 14.627 17.770 -6.444 1.00 92.12 92 THR A O 1
ATOM 776 N N . ASP A 1 93 ? 16.652 17.116 -7.167 1.00 93.25 93 ASP A N 1
ATOM 777 C CA . ASP A 1 93 ? 16.253 16.995 -8.572 1.00 93.25 93 ASP A CA 1
ATOM 778 C C . ASP A 1 93 ? 15.153 15.941 -8.763 1.00 93.25 93 ASP A C 1
ATOM 780 O O . ASP A 1 93 ? 14.167 16.215 -9.444 1.00 93.25 93 ASP A O 1
ATOM 784 N N . TYR A 1 94 ? 15.265 14.766 -8.132 1.00 93.56 94 TYR A N 1
ATOM 785 C CA . TYR A 1 94 ? 14.217 13.737 -8.191 1.00 93.56 94 TYR A CA 1
ATOM 786 C C . TYR A 1 94 ? 12.896 14.225 -7.597 1.00 93.56 94 TYR A C 1
ATOM 788 O O . TYR A 1 94 ? 11.854 14.062 -8.228 1.00 93.56 94 TYR A O 1
ATOM 796 N N . ILE A 1 95 ? 12.935 14.857 -6.420 1.00 94.19 95 ILE A N 1
ATOM 797 C CA . ILE A 1 95 ? 11.742 15.409 -5.764 1.00 94.19 95 ILE A CA 1
ATOM 798 C C . ILE A 1 95 ? 11.055 16.438 -6.669 1.00 94.19 95 ILE A C 1
ATOM 800 O O . ILE A 1 95 ? 9.833 16.427 -6.784 1.00 94.19 95 ILE A O 1
ATOM 804 N N . SER A 1 96 ? 11.822 17.309 -7.332 1.00 94.88 96 SER A N 1
ATOM 805 C CA . SER A 1 96 ? 11.250 18.333 -8.214 1.00 94.88 96 SER A CA 1
ATOM 806 C C . SER A 1 96 ? 10.654 17.752 -9.501 1.00 94.88 96 SER A C 1
ATOM 808 O O . SER A 1 96 ? 9.568 18.161 -9.904 1.00 94.88 96 SER A O 1
ATOM 810 N N . LYS A 1 97 ? 11.322 16.770 -10.123 1.00 94.69 97 LYS A N 1
ATOM 811 C CA . LYS A 1 97 ? 10.874 16.138 -11.377 1.00 94.69 97 LYS A CA 1
ATOM 812 C C . LYS A 1 97 ? 9.704 15.173 -11.197 1.00 94.69 97 LYS A C 1
ATOM 814 O O . LYS A 1 97 ? 8.965 14.947 -12.147 1.00 94.69 97 LYS A O 1
ATOM 819 N N . HIS A 1 98 ? 9.541 14.609 -10.002 1.00 93.88 98 HIS A N 1
ATOM 820 C CA . HIS A 1 98 ? 8.532 13.590 -9.703 1.00 93.88 98 HIS A CA 1
ATOM 821 C C . HIS A 1 98 ? 7.684 13.979 -8.485 1.00 93.88 98 HIS A C 1
ATOM 823 O O . HIS A 1 98 ? 7.393 13.150 -7.624 1.00 93.88 98 HIS A O 1
ATOM 829 N N . SER A 1 99 ? 7.289 15.251 -8.401 1.00 92.19 99 SER A N 1
ATOM 830 C CA . SER A 1 99 ? 6.587 15.832 -7.246 1.00 92.19 99 SER A CA 1
ATOM 831 C C . SER A 1 99 ? 5.226 15.193 -6.944 1.00 92.19 99 SER A C 1
ATOM 833 O O . SER A 1 99 ? 4.782 15.207 -5.799 1.00 92.19 99 SER A O 1
ATOM 835 N N . GLU A 1 100 ? 4.573 14.593 -7.939 1.00 93.44 100 GLU A N 1
ATOM 836 C CA . GLU A 1 100 ? 3.324 13.842 -7.748 1.00 93.44 100 GLU A CA 1
ATOM 837 C C . GLU A 1 100 ? 3.564 12.443 -7.155 1.00 93.44 100 GLU A C 1
ATOM 839 O O . GLU A 1 100 ? 2.721 11.896 -6.435 1.00 93.44 100 GLU A O 1
ATOM 844 N N . GLU A 1 101 ? 4.735 11.867 -7.438 1.00 95.25 101 GLU A N 1
ATOM 845 C CA . GLU A 1 101 ? 5.111 10.511 -7.043 1.00 95.25 101 GLU A CA 1
ATOM 846 C C . GLU A 1 101 ? 5.902 10.481 -5.735 1.00 95.25 101 GLU A C 1
ATOM 848 O O . GLU A 1 101 ? 5.936 9.448 -5.072 1.00 95.25 101 GLU A O 1
ATOM 853 N N . ILE A 1 102 ? 6.526 11.590 -5.333 1.00 96.25 102 ILE A N 1
ATOM 854 C CA . ILE A 1 102 ? 7.414 11.661 -4.170 1.00 96.25 102 ILE A CA 1
ATOM 855 C C . ILE A 1 102 ? 6.858 12.643 -3.141 1.00 96.25 102 ILE A C 1
ATOM 857 O O . ILE A 1 102 ? 6.678 13.826 -3.407 1.00 96.25 102 ILE A O 1
ATOM 861 N N . ILE A 1 103 ? 6.673 12.158 -1.916 1.00 94.62 103 ILE A N 1
ATOM 862 C CA . ILE A 1 103 ? 6.430 12.993 -0.744 1.00 94.62 103 ILE A CA 1
ATOM 863 C C . ILE A 1 103 ? 7.790 13.500 -0.235 1.00 94.62 103 ILE A C 1
ATOM 865 O O . ILE A 1 103 ? 8.620 12.686 0.199 1.00 94.62 103 ILE A O 1
ATOM 869 N N . PRO A 1 104 ? 8.040 14.823 -0.260 1.00 92.31 104 PRO A N 1
ATOM 870 C CA . PRO A 1 104 ? 9.282 15.390 0.249 1.00 92.31 104 PRO A CA 1
ATOM 871 C C . PRO A 1 104 ? 9.399 15.188 1.766 1.00 92.31 104 PRO A C 1
ATOM 873 O O . PRO A 1 104 ? 8.408 15.212 2.496 1.00 92.31 104 PRO A O 1
ATOM 876 N N . GLY A 1 105 ? 10.625 15.009 2.259 1.00 87.50 105 GLY A N 1
ATOM 877 C CA . GLY A 1 105 ? 10.887 14.833 3.687 1.00 87.50 105 GLY A CA 1
ATOM 878 C C . GLY A 1 105 ? 12.308 14.363 3.991 1.00 87.50 105 GLY A C 1
ATOM 879 O O . GLY A 1 105 ? 13.132 14.213 3.093 1.00 87.50 105 GLY A O 1
ATOM 880 N N . LYS A 1 106 ? 12.583 14.112 5.276 1.00 84.38 106 LYS A N 1
ATOM 881 C CA . LYS A 1 106 ? 13.796 13.437 5.766 1.00 84.38 106 LYS A CA 1
ATOM 882 C C . LYS A 1 106 ? 13.376 12.212 6.601 1.00 84.38 106 LYS A C 1
ATOM 884 O O . LYS A 1 106 ? 13.186 12.354 7.808 1.00 84.38 106 LYS A O 1
ATOM 889 N N . PRO A 1 107 ? 13.162 11.030 5.992 1.00 90.81 107 PRO A N 1
ATOM 890 C CA . PRO A 1 107 ? 13.421 10.700 4.589 1.00 90.81 107 PRO A CA 1
ATOM 891 C C . PRO A 1 107 ? 12.270 11.081 3.640 1.00 90.81 107 PRO A C 1
ATOM 893 O O . PRO A 1 107 ? 11.100 11.046 4.029 1.00 90.81 107 PRO A O 1
ATOM 896 N N . ALA A 1 108 ? 12.608 11.399 2.391 1.00 93.44 108 ALA A N 1
ATOM 897 C CA . ALA A 1 108 ? 11.687 11.481 1.266 1.00 93.44 108 ALA A CA 1
ATOM 898 C C . ALA A 1 108 ? 11.190 10.073 0.919 1.00 93.44 108 ALA A C 1
ATOM 900 O O . ALA A 1 108 ? 11.949 9.098 0.975 1.00 93.44 108 ALA A O 1
ATOM 901 N N . LYS A 1 109 ? 9.905 9.960 0.586 1.00 95.12 109 LYS A N 1
ATOM 902 C CA . LYS A 1 109 ? 9.221 8.676 0.386 1.00 95.12 109 LYS A CA 1
ATOM 903 C C . LYS A 1 109 ? 8.357 8.723 -0.857 1.00 95.12 109 LYS A C 1
ATOM 905 O O . LYS A 1 109 ? 7.897 9.786 -1.250 1.00 95.12 109 LYS A O 1
ATOM 910 N N . ILE A 1 110 ? 8.074 7.560 -1.430 1.00 96.62 110 ILE A N 1
ATOM 911 C CA . ILE A 1 110 ? 7.054 7.469 -2.470 1.00 96.62 110 ILE A CA 1
ATOM 912 C C . ILE A 1 110 ? 5.679 7.843 -1.900 1.00 96.62 110 ILE A C 1
ATOM 914 O O . ILE A 1 110 ? 5.337 7.460 -0.777 1.00 96.62 110 ILE A O 1
ATOM 918 N N . ASN A 1 111 ? 4.895 8.580 -2.677 1.00 96.81 111 ASN A N 1
ATOM 919 C CA . ASN A 1 111 ? 3.492 8.838 -2.418 1.00 96.81 111 ASN A CA 1
ATOM 920 C C . ASN A 1 111 ? 2.696 7.537 -2.605 1.00 96.81 111 ASN A C 1
ATOM 922 O O . ASN A 1 111 ? 2.602 7.057 -3.728 1.00 96.81 111 ASN A O 1
ATOM 926 N N . PRO A 1 112 ? 2.090 6.953 -1.558 1.00 96.62 112 PRO A N 1
ATOM 927 C CA . PRO A 1 112 ? 1.371 5.682 -1.672 1.00 96.62 112 PRO A CA 1
ATOM 928 C C . PRO A 1 112 ? 0.190 5.729 -2.647 1.00 96.62 112 PRO A C 1
ATOM 930 O O . PRO A 1 112 ? -0.193 4.692 -3.188 1.00 96.62 112 PRO A O 1
ATOM 933 N N . GLU A 1 113 ? -0.378 6.915 -2.893 1.00 97.25 113 GLU A N 1
ATOM 934 C CA . GLU A 1 113 ? -1.508 7.079 -3.811 1.00 97.25 113 GLU A CA 1
ATOM 935 C C . GLU A 1 113 ? -1.167 6.690 -5.253 1.00 97.25 113 GLU A C 1
ATOM 937 O O . GLU A 1 113 ? -2.063 6.278 -5.985 1.00 97.25 113 GLU A O 1
ATOM 942 N N . VAL A 1 114 ? 0.112 6.700 -5.656 1.00 97.12 114 VAL A N 1
ATOM 943 C CA . VAL A 1 114 ? 0.507 6.193 -6.984 1.00 97.12 114 VAL A CA 1
ATOM 944 C C . VAL A 1 114 ? 0.169 4.710 -7.146 1.00 97.12 114 VAL A C 1
ATOM 946 O O . VAL A 1 114 ? -0.258 4.281 -8.214 1.00 97.12 114 VAL A O 1
ATOM 949 N N . PHE A 1 115 ? 0.315 3.925 -6.075 1.00 97.94 115 PHE A N 1
ATOM 950 C CA . PHE A 1 115 ? -0.017 2.506 -6.074 1.00 97.94 115 PHE A CA 1
ATOM 951 C C . PHE A 1 115 ? -1.515 2.285 -5.923 1.00 97.94 115 PHE A C 1
ATOM 953 O O . PHE A 1 115 ? -2.071 1.427 -6.607 1.00 97.94 115 PHE A O 1
ATOM 960 N N . TRP A 1 116 ? -2.170 3.067 -5.062 1.00 97.75 116 TRP A N 1
ATOM 961 C CA . TRP A 1 116 ? -3.615 2.975 -4.885 1.00 97.75 116 TRP A CA 1
ATOM 962 C C . TRP A 1 116 ? -4.371 3.281 -6.168 1.00 97.75 116 TRP A C 1
ATOM 964 O O . TRP A 1 116 ? -5.242 2.504 -6.538 1.00 97.75 116 TRP A O 1
ATOM 974 N N . LYS A 1 117 ? -3.966 4.325 -6.896 1.00 97.00 117 LYS A N 1
ATOM 975 C CA . LYS A 1 117 ? -4.549 4.670 -8.192 1.00 97.00 117 LYS A CA 1
ATOM 976 C C . LYS A 1 117 ? -4.422 3.526 -9.198 1.00 97.00 117 LYS A C 1
ATOM 978 O O . LYS A 1 117 ? -5.395 3.182 -9.848 1.00 97.00 117 LYS A O 1
ATOM 983 N N . ILE A 1 118 ? -3.260 2.866 -9.274 1.00 95.81 118 ILE A N 1
ATOM 984 C CA . ILE A 1 118 ? -3.088 1.682 -10.137 1.00 95.81 118 ILE A CA 1
ATOM 985 C C . ILE A 1 118 ? -3.992 0.526 -9.676 1.00 95.81 118 ILE A C 1
ATOM 987 O O . ILE A 1 118 ? -4.605 -0.137 -10.508 1.00 95.81 118 ILE A O 1
ATOM 991 N N . GLY A 1 119 ? -4.089 0.272 -8.369 1.00 96.25 119 GLY A N 1
ATOM 992 C CA . GLY A 1 119 ? -4.985 -0.755 -7.826 1.00 96.25 119 GLY A CA 1
ATOM 993 C C . GLY A 1 119 ? -6.461 -0.481 -8.133 1.00 96.25 119 GLY A C 1
ATOM 994 O O . GLY A 1 119 ? -7.203 -1.400 -8.463 1.00 96.25 119 GLY A O 1
ATOM 995 N N . GLU A 1 120 ? -6.875 0.784 -8.087 1.00 96.00 120 GLU A N 1
ATOM 996 C CA . GLU A 1 120 ? -8.233 1.239 -8.402 1.00 96.00 120 GLU A CA 1
ATOM 997 C C . GLU A 1 120 ? -8.537 1.148 -9.902 1.00 96.00 120 GLU A C 1
ATOM 999 O O . GLU A 1 120 ? -9.541 0.543 -10.288 1.00 96.00 120 GLU A O 1
ATOM 1004 N N . ASP A 1 121 ? -7.640 1.669 -10.744 1.00 95.00 121 ASP A N 1
ATOM 1005 C CA . ASP A 1 121 ? -7.760 1.655 -12.206 1.00 95.00 121 ASP A CA 1
ATOM 1006 C C . ASP A 1 121 ? -7.790 0.218 -12.765 1.00 95.00 121 ASP A C 1
ATOM 1008 O O . ASP A 1 121 ? -8.397 -0.044 -13.806 1.00 95.00 121 ASP A O 1
ATOM 1012 N N . PHE A 1 122 ? -7.155 -0.734 -12.069 1.00 93.62 122 PHE A N 1
ATOM 1013 C CA . PHE A 1 122 ? -6.990 -2.121 -12.515 1.00 93.62 122 PHE A CA 1
ATOM 1014 C C . PHE A 1 122 ? -7.461 -3.159 -11.484 1.00 93.62 122 PHE A C 1
ATOM 1016 O O . PHE A 1 122 ? -6.863 -4.230 -11.357 1.00 93.62 122 PHE A O 1
ATOM 1023 N N . LYS A 1 123 ? -8.564 -2.877 -10.780 1.00 90.56 123 LYS A N 1
ATOM 1024 C CA . LYS A 1 123 ? -9.098 -3.710 -9.681 1.00 90.56 123 LYS A CA 1
ATOM 1025 C C . LYS A 1 123 ? -9.356 -5.188 -10.031 1.00 90.56 123 LYS A C 1
ATOM 1027 O O . LYS A 1 123 ? -9.240 -6.065 -9.178 1.00 90.56 123 LYS A O 1
ATOM 1032 N N . ASP A 1 124 ? -9.661 -5.480 -11.294 1.00 87.94 124 ASP A N 1
ATOM 1033 C CA . ASP A 1 124 ? -10.006 -6.831 -11.762 1.00 87.94 124 ASP A CA 1
ATOM 1034 C C . ASP A 1 124 ? -8.790 -7.606 -12.309 1.00 87.94 124 ASP A C 1
ATOM 1036 O O . ASP A 1 124 ? -8.934 -8.679 -12.895 1.00 87.94 124 ASP A O 1
ATOM 1040 N N . LYS A 1 125 ? -7.576 -7.065 -12.135 1.00 90.44 125 LYS A N 1
ATOM 1041 C CA . LYS A 1 125 ? -6.335 -7.615 -12.688 1.00 90.44 125 LYS A CA 1
ATOM 1042 C C . LYS A 1 125 ? -5.334 -7.997 -11.602 1.00 90.44 125 LYS A C 1
ATOM 1044 O O . LYS A 1 125 ? -5.194 -7.311 -10.591 1.00 90.44 125 LYS A O 1
ATOM 1049 N N . GLY A 1 126 ? -4.557 -9.051 -11.860 1.00 92.25 126 GLY A N 1
ATOM 1050 C CA . GLY A 1 126 ? -3.465 -9.497 -10.981 1.00 92.25 126 GLY A CA 1
ATOM 1051 C C . GLY A 1 126 ? -2.427 -8.406 -10.654 1.00 92.25 126 GLY A C 1
ATOM 1052 O O . GLY A 1 126 ? -2.092 -8.233 -9.481 1.00 92.25 126 GLY A O 1
ATOM 1053 N N . PRO A 1 127 ? -1.941 -7.621 -11.637 1.00 93.50 127 PRO A N 1
ATOM 1054 C CA . PRO A 1 127 ? -1.087 -6.469 -11.354 1.00 93.50 127 PRO A CA 1
ATOM 1055 C C . PRO A 1 127 ? -1.737 -5.412 -10.444 1.00 93.50 127 PRO A C 1
ATOM 1057 O O . PRO A 1 127 ? -1.036 -4.816 -9.630 1.00 93.50 127 PRO A O 1
ATOM 1060 N N . GLY A 1 128 ? -3.053 -5.190 -10.550 1.00 96.19 128 GLY A N 1
ATOM 1061 C CA . GLY A 1 128 ? -3.784 -4.251 -9.691 1.00 96.19 128 GLY A CA 1
ATOM 1062 C C . GLY A 1 128 ? -3.791 -4.697 -8.229 1.00 96.19 128 GLY A C 1
ATOM 1063 O O . GLY A 1 128 ? -3.467 -3.906 -7.348 1.00 96.19 128 GLY A O 1
ATOM 1064 N N . ASP A 1 129 ? -4.017 -5.992 -7.985 1.00 96.88 129 ASP A N 1
ATOM 1065 C CA . ASP A 1 129 ? -3.902 -6.602 -6.651 1.00 96.88 129 ASP A CA 1
ATOM 1066 C C . ASP A 1 129 ? -2.502 -6.372 -6.050 1.00 96.88 129 ASP A C 1
ATOM 1068 O O . ASP A 1 129 ? -2.348 -5.899 -4.919 1.00 96.88 129 ASP A O 1
ATOM 1072 N N . PHE A 1 130 ? -1.456 -6.612 -6.845 1.00 97.00 130 PHE A N 1
ATOM 1073 C CA . PHE A 1 130 ? -0.082 -6.358 -6.419 1.00 97.00 130 PHE A CA 1
ATOM 1074 C C . PHE A 1 130 ? 0.200 -4.865 -6.157 1.00 97.00 130 PHE A C 1
ATOM 1076 O O . PHE A 1 130 ? 0.885 -4.534 -5.185 1.00 97.00 130 PHE A O 1
ATOM 1083 N N . ALA A 1 131 ? -0.350 -3.954 -6.966 1.00 97.88 131 ALA A N 1
ATOM 1084 C CA . ALA A 1 131 ? -0.251 -2.516 -6.724 1.00 97.88 131 ALA A CA 1
ATOM 1085 C C . ALA A 1 131 ? -0.938 -2.121 -5.411 1.00 97.88 131 ALA A C 1
ATOM 1087 O O . ALA A 1 131 ? -0.317 -1.472 -4.575 1.00 97.88 131 ALA A O 1
ATOM 1088 N N . ALA A 1 132 ? -2.167 -2.575 -5.165 1.00 97.94 132 ALA A N 1
ATOM 1089 C CA . ALA A 1 132 ? -2.880 -2.298 -3.921 1.00 97.94 132 ALA A CA 1
ATOM 1090 C C . ALA A 1 132 ? -2.128 -2.843 -2.691 1.00 97.94 132 ALA A C 1
ATOM 1092 O O . ALA A 1 132 ? -2.075 -2.185 -1.650 1.00 97.94 132 ALA A O 1
ATOM 1093 N N . PHE A 1 133 ? -1.482 -4.010 -2.805 1.00 97.88 133 PHE A N 1
ATOM 1094 C CA . PHE A 1 133 ? -0.582 -4.529 -1.770 1.00 97.88 133 PHE A CA 1
ATOM 1095 C C . PHE A 1 133 ? 0.585 -3.571 -1.477 1.00 97.88 133 PHE A C 1
ATOM 1097 O O . PHE A 1 133 ? 0.878 -3.294 -0.309 1.00 97.88 133 PHE A O 1
ATOM 1104 N N . LEU A 1 134 ? 1.234 -3.031 -2.514 1.00 97.88 134 LEU A N 1
ATOM 1105 C CA . LEU A 1 134 ? 2.274 -2.010 -2.348 1.00 97.88 134 LEU A CA 1
ATOM 1106 C C . LEU A 1 134 ? 1.706 -0.712 -1.759 1.00 97.88 134 LEU A C 1
ATOM 1108 O O . LEU A 1 134 ? 2.363 -0.107 -0.913 1.00 97.88 134 LEU A O 1
ATOM 1112 N N . GLY A 1 135 ? 0.472 -0.340 -2.105 1.00 97.75 135 GLY A N 1
ATOM 1113 C CA . GLY A 1 135 ? -0.272 0.748 -1.468 1.00 97.75 135 GLY A CA 1
ATOM 1114 C C . GLY A 1 135 ? -0.334 0.573 0.050 1.00 97.75 135 GLY A C 1
ATOM 1115 O O . GLY A 1 135 ? 0.139 1.433 0.787 1.00 97.75 135 GLY A O 1
ATOM 1116 N N . VAL A 1 136 ? -0.784 -0.590 0.538 1.00 97.44 136 VAL A N 1
ATOM 1117 C CA . VAL A 1 136 ? -0.800 -0.909 1.983 1.00 97.44 136 VAL A CA 1
ATOM 1118 C C . VAL A 1 136 ? 0.594 -0.818 2.609 1.00 97.44 136 VAL A C 1
ATOM 1120 O O . VAL A 1 136 ? 0.739 -0.296 3.720 1.00 97.44 136 VAL A O 1
ATOM 1123 N N . LYS A 1 137 ? 1.611 -1.351 1.920 1.00 96.12 137 LYS A N 1
ATOM 1124 C CA . LYS A 1 137 ? 2.997 -1.400 2.403 1.00 96.12 137 LYS A CA 1
ATOM 1125 C C . LYS A 1 137 ? 3.606 -0.004 2.553 1.00 96.12 137 LYS A C 1
ATOM 1127 O O . LYS A 1 137 ? 4.346 0.225 3.505 1.00 96.12 137 LYS A O 1
ATOM 1132 N N . HIS A 1 138 ? 3.320 0.897 1.616 1.00 95.50 138 HIS A N 1
ATOM 1133 C CA . HIS A 1 138 ? 3.918 2.228 1.577 1.00 95.50 138 HIS A CA 1
ATOM 1134 C C . HIS A 1 138 ? 3.072 3.298 2.273 1.00 95.50 138 HIS A C 1
ATOM 1136 O O . HIS A 1 138 ? 3.636 4.314 2.680 1.00 95.50 138 HIS A O 1
ATOM 1142 N N . THR A 1 139 ? 1.768 3.080 2.489 1.00 95.56 139 THR A N 1
ATOM 1143 C CA . THR A 1 139 ? 0.959 3.960 3.342 1.00 95.56 139 THR A CA 1
ATOM 1144 C C . THR A 1 139 ? 1.540 3.995 4.763 1.00 95.56 139 THR A C 1
ATOM 1146 O O . THR A 1 139 ? 1.635 2.939 5.396 1.00 95.56 139 THR A O 1
ATOM 1149 N N . PRO A 1 140 ? 1.931 5.182 5.278 1.00 90.50 140 PRO A N 1
ATOM 1150 C CA . PRO A 1 140 ? 2.543 5.311 6.595 1.00 90.50 140 PRO A CA 1
ATOM 1151 C C . PRO A 1 140 ? 1.666 4.748 7.712 1.00 90.50 140 PRO A C 1
ATOM 1153 O O . PRO A 1 140 ? 0.474 5.047 7.780 1.00 90.50 140 PRO A O 1
ATOM 1156 N N . GLU A 1 141 ? 2.280 3.984 8.615 1.00 88.44 141 GLU A N 1
ATOM 1157 C CA . GL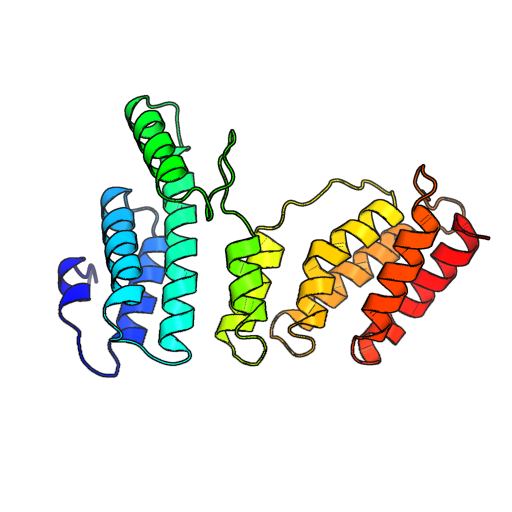U A 1 141 ? 1.592 3.481 9.803 1.00 88.44 141 GLU A CA 1
ATOM 1158 C C . GLU A 1 141 ? 1.534 4.570 10.876 1.00 88.44 141 GLU A C 1
ATOM 1160 O O . GLU A 1 141 ? 2.544 5.206 11.198 1.00 88.44 141 GLU A O 1
ATOM 1165 N N . ILE A 1 142 ? 0.359 4.759 11.471 1.00 89.06 142 ILE A N 1
ATOM 1166 C CA . ILE A 1 142 ? 0.198 5.623 12.642 1.00 89.06 142 ILE A CA 1
ATOM 1167 C C . ILE A 1 142 ? 0.335 4.752 13.891 1.00 89.06 142 ILE A C 1
ATOM 1169 O O . ILE A 1 142 ? -0.342 3.734 14.033 1.00 89.06 142 ILE A O 1
ATOM 1173 N N . ASN A 1 143 ? 1.188 5.155 14.838 1.00 88.38 143 ASN A N 1
ATOM 1174 C CA . ASN A 1 143 ? 1.301 4.451 16.114 1.00 88.38 143 ASN A CA 1
ATOM 1175 C C . ASN A 1 143 ? 0.092 4.753 17.011 1.00 88.38 143 ASN A C 1
ATOM 1177 O O . ASN A 1 143 ? 0.133 5.632 17.872 1.00 88.38 143 ASN A O 1
ATOM 1181 N N . CYS A 1 144 ? -0.971 3.975 16.832 1.00 88.50 144 CYS A N 1
ATOM 1182 C CA . CYS A 1 144 ? -2.197 4.089 17.613 1.00 88.50 144 CYS A CA 1
ATOM 1183 C C . CYS A 1 144 ? -2.082 3.564 19.052 1.00 88.50 144 CYS A C 1
ATOM 1185 O O . CYS A 1 144 ? -3.043 3.661 19.809 1.00 88.50 144 CYS A O 1
ATOM 1187 N N . LYS A 1 145 ? -0.934 3.006 19.471 1.00 87.81 145 LYS A N 1
ATOM 1188 C CA . LYS A 1 145 ? -0.762 2.356 20.783 1.00 87.81 145 LYS A CA 1
ATOM 1189 C C . LYS A 1 145 ? -1.904 1.357 21.064 1.00 87.81 145 LYS A C 1
ATOM 1191 O O . LYS A 1 145 ? -1.944 0.295 20.437 1.00 87.81 145 LYS A O 1
ATOM 1196 N N . ARG A 1 146 ? -2.808 1.681 21.998 1.00 89.44 146 ARG A N 1
ATOM 1197 C CA . ARG A 1 146 ? -4.013 0.902 22.340 1.00 89.44 146 ARG A CA 1
ATOM 1198 C C . ARG A 1 146 ? -5.326 1.609 21.962 1.00 89.44 146 ARG A C 1
ATOM 1200 O O . ARG A 1 146 ? -6.384 1.067 22.253 1.00 89.44 146 ARG A O 1
ATOM 1207 N N . ASP A 1 147 ? -5.273 2.778 21.324 1.00 91.69 147 ASP A N 1
ATOM 1208 C CA . ASP A 1 147 ? -6.462 3.517 20.890 1.00 91.69 147 ASP A CA 1
ATOM 1209 C C . ASP A 1 147 ? -7.168 2.772 19.752 1.00 91.69 147 ASP A C 1
ATOM 1211 O O . ASP A 1 147 ? -6.641 2.632 18.640 1.00 91.69 147 ASP A O 1
ATOM 1215 N N . VAL A 1 148 ? -8.374 2.287 20.046 1.00 94.19 148 VAL A N 1
ATOM 1216 C CA . VAL A 1 148 ? -9.141 1.474 19.107 1.00 94.19 148 VAL A CA 1
ATOM 1217 C C . VAL A 1 148 ? -9.674 2.282 17.925 1.00 94.19 148 VAL A C 1
ATOM 1219 O O . VAL A 1 148 ? -9.662 1.777 16.808 1.00 94.19 148 VAL A O 1
ATOM 1222 N N . PHE A 1 149 ? -10.078 3.542 18.104 1.00 94.31 149 PHE A N 1
ATOM 1223 C CA . PHE A 1 149 ? -10.615 4.347 16.999 1.00 94.31 149 PHE A CA 1
ATOM 1224 C C . PHE A 1 149 ? -9.511 4.877 16.096 1.00 94.31 149 PHE A C 1
ATOM 1226 O O . PHE A 1 149 ? -9.700 4.930 14.880 1.00 94.31 149 PHE A O 1
ATOM 1233 N N . CYS A 1 150 ? -8.342 5.197 16.658 1.00 92.94 150 CYS A N 1
ATOM 1234 C CA . CYS A 1 150 ? -7.151 5.444 15.852 1.00 92.94 150 CYS A CA 1
ATOM 1235 C C . CYS A 1 150 ? -6.863 4.233 14.957 1.00 92.94 150 CYS A C 1
ATOM 1237 O O . CYS A 1 150 ? -6.716 4.396 13.747 1.00 92.94 150 CYS A O 1
ATOM 1239 N N . PHE A 1 151 ? -6.855 3.024 15.535 1.00 94.69 151 PHE A N 1
ATOM 1240 C CA . PHE A 1 151 ? -6.614 1.791 14.789 1.00 94.69 151 PHE A CA 1
ATOM 1241 C C . PHE A 1 151 ? -7.656 1.567 13.683 1.00 94.69 151 PHE A C 1
ATOM 1243 O O . PHE A 1 151 ? -7.283 1.371 12.531 1.00 94.69 151 PHE A O 1
ATOM 1250 N N . LEU A 1 152 ? -8.954 1.660 13.996 1.00 95.00 152 LEU A N 1
ATOM 1251 C CA . LEU A 1 152 ? -10.017 1.501 12.996 1.00 95.00 152 LEU A CA 1
ATOM 1252 C C . LEU A 1 152 ? -9.860 2.499 11.840 1.00 95.00 152 LEU A C 1
ATOM 1254 O O . LEU A 1 152 ? -9.974 2.118 10.677 1.00 95.00 152 LEU A O 1
ATOM 1258 N N . ASN A 1 153 ? -9.577 3.768 12.140 1.00 93.25 153 ASN A N 1
ATOM 1259 C CA . ASN A 1 153 ? -9.407 4.802 11.121 1.00 93.25 153 ASN A CA 1
ATOM 1260 C C . ASN A 1 153 ? -8.147 4.599 10.262 1.00 93.25 153 ASN A C 1
ATOM 1262 O O . ASN A 1 153 ? -8.142 4.938 9.080 1.00 93.25 153 ASN A O 1
ATOM 1266 N N . GLU A 1 154 ? -7.080 4.057 10.844 1.00 93.44 154 GLU A N 1
ATOM 1267 C CA . GLU A 1 154 ? -5.842 3.733 10.135 1.00 93.44 154 GLU A CA 1
ATOM 1268 C C . GLU A 1 154 ? -6.056 2.575 9.153 1.00 93.44 154 GLU A C 1
ATOM 1270 O O . GLU A 1 154 ? -5.735 2.702 7.968 1.00 93.44 154 GLU A O 1
ATOM 1275 N N . GLU A 1 155 ? -6.733 1.511 9.592 1.00 95.12 155 GLU A N 1
ATOM 1276 C CA . GLU A 1 155 ? -7.007 0.343 8.755 1.00 95.12 155 GLU A CA 1
ATOM 1277 C C . GLU A 1 155 ? -7.888 0.679 7.545 1.00 95.12 155 GLU A C 1
ATOM 1279 O O . GLU A 1 155 ? -7.678 0.117 6.466 1.00 95.12 155 GLU A O 1
ATOM 1284 N N . LYS A 1 156 ? -8.820 1.639 7.680 1.00 94.06 156 LYS A N 1
ATOM 1285 C CA . LYS A 1 156 ? -9.630 2.173 6.562 1.00 94.06 156 LYS A CA 1
ATOM 1286 C C . LYS A 1 156 ? -8.774 2.676 5.416 1.00 94.06 156 LYS A C 1
ATOM 1288 O O . LYS A 1 156 ? -9.069 2.396 4.264 1.00 94.06 156 LYS A O 1
ATOM 1293 N N . LYS A 1 157 ? -7.697 3.391 5.734 1.00 93.38 157 LYS A N 1
ATOM 1294 C CA . LYS A 1 157 ? -6.793 3.980 4.738 1.00 93.38 157 LYS A CA 1
ATOM 1295 C C . LYS A 1 157 ? -5.827 2.953 4.141 1.00 93.38 157 LYS A C 1
ATOM 1297 O O . LYS A 1 157 ? -5.091 3.285 3.217 1.00 93.38 157 LYS A O 1
ATOM 1302 N N . ARG A 1 158 ? -5.806 1.728 4.679 1.00 95.25 158 ARG A N 1
ATOM 1303 C CA . ARG A 1 158 ? -4.833 0.682 4.355 1.00 95.25 158 ARG A CA 1
ATOM 1304 C C . ARG A 1 158 ? -5.512 -0.637 4.017 1.00 95.25 158 ARG A C 1
ATOM 1306 O O . ARG A 1 158 ? -5.986 -0.829 2.902 1.00 95.25 158 ARG A O 1
ATOM 1313 N N . ARG A 1 159 ? -5.533 -1.584 4.956 1.00 96.81 159 ARG A N 1
ATOM 1314 C CA . ARG A 1 159 ? -5.928 -2.970 4.689 1.00 96.81 159 ARG A CA 1
ATOM 1315 C C . ARG A 1 159 ? -7.411 -3.093 4.357 1.00 96.81 159 ARG A C 1
ATOM 1317 O O . ARG A 1 159 ? -7.761 -3.939 3.544 1.00 96.81 159 ARG A O 1
ATOM 1324 N N . ILE A 1 160 ? -8.277 -2.255 4.926 1.00 96.56 160 ILE A N 1
ATOM 1325 C CA . ILE A 1 160 ? -9.696 -2.225 4.550 1.00 96.56 160 ILE A CA 1
ATOM 1326 C C . ILE A 1 160 ? -9.864 -1.686 3.128 1.00 96.56 160 ILE A C 1
ATOM 1328 O O . ILE A 1 160 ? -10.561 -2.334 2.355 1.00 96.56 160 ILE A O 1
ATOM 1332 N N . ARG A 1 161 ? -9.169 -0.602 2.740 1.00 96.12 161 ARG A N 1
ATOM 1333 C CA . ARG A 1 161 ? -9.146 -0.123 1.340 1.00 96.12 161 ARG A CA 1
ATOM 1334 C C . ARG A 1 161 ? -8.710 -1.235 0.385 1.00 96.12 161 ARG A C 1
ATOM 1336 O O . ARG A 1 161 ? -9.389 -1.489 -0.603 1.00 96.12 161 ARG A O 1
ATOM 1343 N N . TYR A 1 162 ? -7.649 -1.977 0.722 1.00 97.69 162 TYR A N 1
ATOM 1344 C CA . TYR A 1 162 ? -7.252 -3.158 -0.055 1.00 97.69 162 TYR A CA 1
ATOM 1345 C C . TYR A 1 162 ? -8.383 -4.191 -0.148 1.00 97.69 162 TYR A C 1
ATOM 1347 O O . TYR A 1 162 ? -8.682 -4.667 -1.238 1.00 97.69 162 TYR A O 1
ATOM 1355 N N . LEU A 1 163 ? -9.024 -4.547 0.971 1.00 97.00 163 LEU A N 1
ATOM 1356 C CA . LEU A 1 163 ? -10.099 -5.545 0.980 1.00 97.00 163 LEU A CA 1
ATOM 1357 C C . LEU A 1 163 ? -11.323 -5.095 0.173 1.00 97.00 163 LEU A C 1
ATOM 1359 O O . LEU A 1 163 ? -12.018 -5.947 -0.371 1.00 97.00 163 LEU A O 1
ATOM 1363 N N . GLN A 1 164 ? -11.584 -3.789 0.090 1.00 95.06 164 GLN A N 1
ATOM 1364 C CA . GLN A 1 164 ? -12.664 -3.226 -0.721 1.00 95.06 164 GLN A CA 1
ATOM 1365 C C . GLN A 1 164 ? -12.362 -3.330 -2.219 1.00 95.06 164 GLN A C 1
ATOM 1367 O O . GLN A 1 164 ? -13.264 -3.636 -2.995 1.00 95.06 164 GLN A O 1
ATOM 1372 N N . LEU A 1 165 ? -11.104 -3.124 -2.616 1.00 94.94 165 LEU A N 1
ATOM 1373 C CA . LEU A 1 165 ? -10.673 -3.224 -4.014 1.00 94.94 165 LEU A CA 1
ATOM 1374 C C . LEU A 1 165 ? -10.508 -4.678 -4.468 1.00 94.94 165 LEU A C 1
ATOM 1376 O O . LEU A 1 165 ? -11.004 -5.063 -5.523 1.00 94.94 165 LEU A O 1
ATOM 1380 N N . HIS A 1 166 ? -9.856 -5.501 -3.647 1.00 95.56 166 HIS A N 1
ATOM 1381 C CA . HIS A 1 166 ? -9.499 -6.882 -3.966 1.00 95.56 166 HIS A CA 1
ATOM 1382 C C . HIS A 1 166 ? -9.939 -7.842 -2.853 1.00 95.56 166 HIS A C 1
ATOM 1384 O O . HIS A 1 166 ? -9.108 -8.487 -2.203 1.00 95.56 166 HIS A O 1
ATOM 1390 N N . PRO A 1 167 ? -11.255 -8.016 -2.631 1.00 94.88 167 PRO A N 1
ATOM 1391 C CA . PRO A 1 167 ? -11.752 -8.886 -1.569 1.00 94.88 167 PRO A CA 1
ATOM 1392 C C . PRO A 1 167 ? -11.335 -10.349 -1.760 1.00 94.88 167 PRO A C 1
ATOM 1394 O O . PRO A 1 167 ? -11.251 -11.088 -0.787 1.00 94.88 167 PRO A O 1
ATOM 1397 N N . ASN A 1 168 ? -11.071 -10.791 -2.991 1.00 94.56 168 ASN A N 1
ATOM 1398 C CA . ASN A 1 168 ? -10.566 -12.135 -3.298 1.00 94.56 168 ASN A CA 1
ATOM 1399 C C . ASN A 1 168 ? -9.085 -12.127 -3.732 1.00 94.56 168 ASN A C 1
ATOM 1401 O O . ASN A 1 168 ? -8.625 -13.107 -4.310 1.00 94.56 168 ASN A O 1
ATOM 1405 N N . GLY A 1 169 ? -8.360 -11.028 -3.494 1.00 94.44 169 GLY A N 1
ATOM 1406 C CA . GLY A 1 169 ? -6.955 -10.883 -3.876 1.00 94.44 169 GLY A CA 1
ATOM 1407 C C . GLY A 1 169 ? -6.016 -11.788 -3.079 1.00 94.44 169 GLY A C 1
ATOM 1408 O O . GLY A 1 169 ? -6.362 -12.315 -2.014 1.00 94.44 169 GLY A O 1
ATOM 1409 N N . ASN A 1 170 ? -4.788 -11.927 -3.573 1.00 96.19 170 ASN A N 1
ATOM 1410 C CA . ASN A 1 170 ? -3.765 -12.824 -3.034 1.00 96.19 170 ASN A CA 1
ATOM 1411 C C . ASN A 1 170 ? -3.414 -12.525 -1.566 1.00 96.19 170 ASN A C 1
ATOM 1413 O O . ASN A 1 170 ? -3.048 -13.426 -0.811 1.00 96.19 170 ASN A O 1
ATOM 1417 N N . TYR A 1 171 ? -3.569 -11.271 -1.133 1.00 96.38 171 TYR A N 1
ATOM 1418 C CA . TYR A 1 171 ? -3.227 -10.816 0.216 1.00 96.38 171 TYR A CA 1
ATOM 1419 C C . TYR A 1 171 ? -4.451 -10.632 1.125 1.00 96.38 171 TYR A C 1
ATOM 1421 O O . TYR A 1 171 ? -4.295 -10.335 2.313 1.00 96.38 171 TYR A O 1
ATOM 1429 N N . ALA A 1 172 ? -5.671 -10.863 0.624 1.00 96.56 172 ALA A N 1
ATOM 1430 C CA . ALA A 1 172 ? -6.911 -10.571 1.345 1.00 96.56 172 ALA A CA 1
ATOM 1431 C C . ALA A 1 172 ? -7.013 -11.341 2.670 1.00 96.56 172 ALA A C 1
ATOM 1433 O O . ALA A 1 172 ? -7.341 -10.777 3.715 1.00 96.56 172 ALA A O 1
ATOM 1434 N N . ASN A 1 173 ? -6.669 -12.630 2.662 1.00 96.44 173 ASN A N 1
ATOM 1435 C CA . ASN A 1 173 ? -6.678 -13.448 3.877 1.00 96.44 173 ASN A CA 1
ATOM 1436 C C . ASN A 1 173 ? -5.625 -12.991 4.893 1.00 96.44 173 ASN A C 1
ATOM 1438 O O . ASN A 1 173 ? -5.909 -12.953 6.092 1.00 96.44 173 ASN A O 1
ATOM 1442 N N . VAL A 1 174 ? -4.431 -12.615 4.423 1.00 97.06 174 VAL A N 1
ATOM 1443 C CA . VAL A 1 174 ? -3.340 -12.131 5.280 1.00 97.06 174 VAL A CA 1
ATOM 1444 C C . VAL A 1 174 ? -3.763 -10.847 5.982 1.00 97.06 174 VAL A C 1
ATOM 1446 O O . VAL A 1 174 ? -3.736 -10.781 7.212 1.00 97.06 174 VAL A O 1
ATOM 1449 N N . PHE A 1 175 ? -4.230 -9.858 5.223 1.00 97.50 175 PHE A N 1
ATOM 1450 C CA . PHE A 1 175 ? -4.666 -8.581 5.774 1.00 97.50 175 PHE A CA 1
ATOM 1451 C C . PHE A 1 175 ? -5.870 -8.722 6.696 1.00 97.50 175 PHE A C 1
ATOM 1453 O O . PHE A 1 175 ? -5.874 -8.156 7.790 1.00 97.50 175 PHE A O 1
ATOM 1460 N N . ALA A 1 176 ? -6.839 -9.565 6.340 1.00 97.19 176 ALA A N 1
ATOM 1461 C CA . ALA A 1 176 ? -7.976 -9.799 7.214 1.00 97.19 176 ALA A CA 1
ATOM 1462 C C . ALA A 1 176 ? -7.590 -10.486 8.536 1.00 97.19 176 ALA A C 1
ATOM 1464 O O . ALA A 1 176 ? -8.197 -10.252 9.581 1.00 97.19 176 ALA A O 1
ATOM 1465 N N . ASN A 1 177 ? -6.588 -11.367 8.514 1.00 97.62 177 ASN A N 1
ATOM 1466 C CA . ASN A 1 177 ? -6.045 -11.979 9.727 1.00 97.62 177 ASN A CA 1
ATOM 1467 C C . ASN A 1 177 ? -5.274 -10.967 10.584 1.00 97.62 177 ASN A C 1
ATOM 1469 O O . ASN A 1 177 ? -5.399 -11.004 11.805 1.00 97.62 177 ASN A O 1
ATOM 1473 N N . GLN A 1 178 ? -4.508 -10.061 9.972 1.00 96.06 178 GLN A N 1
ATOM 1474 C CA . GLN A 1 178 ? -3.778 -9.012 10.691 1.00 96.06 178 GLN A CA 1
ATOM 1475 C C . GLN A 1 178 ? -4.729 -8.068 11.438 1.00 96.06 178 GLN A C 1
ATOM 1477 O O . GLN A 1 178 ? -4.540 -7.857 12.637 1.00 96.06 178 GLN A O 1
ATOM 1482 N N . ILE A 1 179 ? -5.795 -7.596 10.776 1.00 96.50 179 ILE A N 1
ATOM 1483 C CA . ILE A 1 179 ? -6.831 -6.765 11.412 1.00 96.50 179 ILE A CA 1
ATOM 1484 C C . ILE A 1 179 ? -7.465 -7.520 12.587 1.00 96.50 179 ILE A C 1
ATOM 1486 O O . ILE A 1 179 ? -7.543 -6.999 13.697 1.00 96.50 179 ILE A O 1
ATOM 1490 N N . SER A 1 180 ? -7.869 -8.775 12.364 1.00 96.81 180 SER A N 1
ATOM 1491 C CA . SER A 1 180 ? -8.525 -9.601 13.385 1.00 96.81 180 SER A CA 1
ATOM 1492 C C . SER A 1 180 ? -7.656 -9.808 14.624 1.00 96.81 180 SER A C 1
ATOM 1494 O O . SER A 1 180 ? -8.137 -9.605 15.731 1.00 96.81 180 SER A O 1
ATOM 1496 N N . LYS A 1 181 ? -6.379 -10.171 14.451 1.00 97.00 181 LYS A N 1
ATOM 1497 C CA . LYS A 1 181 ? -5.443 -10.384 15.570 1.00 97.00 181 LYS A CA 1
ATOM 1498 C C . LYS A 1 181 ? -5.236 -9.111 16.390 1.00 97.00 181 LYS A C 1
ATOM 1500 O O . LYS A 1 181 ? -5.111 -9.157 17.614 1.00 97.00 181 LYS A O 1
ATOM 1505 N N . LYS A 1 182 ? -5.189 -7.956 15.720 1.00 94.94 182 LYS A N 1
ATOM 1506 C CA . LYS A 1 182 ? -5.033 -6.676 16.408 1.00 94.94 182 LYS A CA 1
ATOM 1507 C C . LYS A 1 182 ? -6.306 -6.288 17.160 1.00 94.94 182 LYS A C 1
ATOM 1509 O O . LYS A 1 182 ? -6.194 -5.900 18.318 1.00 94.94 182 LYS A O 1
ATOM 1514 N N . LEU A 1 183 ? -7.488 -6.463 16.564 1.00 95.62 183 LEU A N 1
ATOM 1515 C CA . LEU A 1 183 ? -8.770 -6.255 17.248 1.00 95.62 183 LEU A CA 1
ATOM 1516 C C . LEU A 1 183 ? -8.935 -7.176 18.454 1.00 95.62 183 LEU A C 1
ATOM 1518 O O . LEU A 1 183 ? -9.334 -6.708 19.513 1.00 95.62 183 LEU A O 1
ATOM 1522 N N . GLU A 1 184 ? -8.567 -8.448 18.328 1.00 95.56 184 GLU A N 1
ATOM 1523 C CA . GLU A 1 184 ? -8.557 -9.404 19.437 1.00 95.56 184 GLU A CA 1
ATOM 1524 C C . GLU A 1 184 ? -7.683 -8.906 20.593 1.00 95.56 184 GLU A C 1
ATOM 1526 O O . GLU A 1 184 ? -8.122 -8.879 21.735 1.00 95.56 184 GLU A O 1
ATOM 1531 N N . THR A 1 185 ? -6.481 -8.404 20.295 1.00 94.44 185 THR A N 1
ATOM 1532 C CA . THR A 1 185 ? -5.595 -7.823 21.318 1.00 94.44 185 THR A CA 1
ATOM 1533 C C . THR A 1 185 ? -6.192 -6.564 21.955 1.00 94.44 185 THR A C 1
ATOM 1535 O O . THR A 1 185 ? -6.070 -6.368 23.160 1.00 94.44 185 THR A O 1
ATOM 1538 N N . LEU A 1 186 ? -6.819 -5.696 21.155 1.00 93.50 186 LEU A N 1
ATOM 1539 C CA . LEU A 1 186 ? -7.402 -4.433 21.621 1.00 93.50 186 LEU A CA 1
ATOM 1540 C C . LEU A 1 186 ? -8.687 -4.628 22.432 1.00 93.50 186 LEU A C 1
ATOM 1542 O O . LEU A 1 186 ? -9.007 -3.772 23.246 1.00 93.50 186 LEU A O 1
ATOM 1546 N N . THR A 1 187 ? -9.411 -5.724 22.208 1.00 94.25 187 THR A N 1
ATOM 1547 C CA . THR A 1 187 ?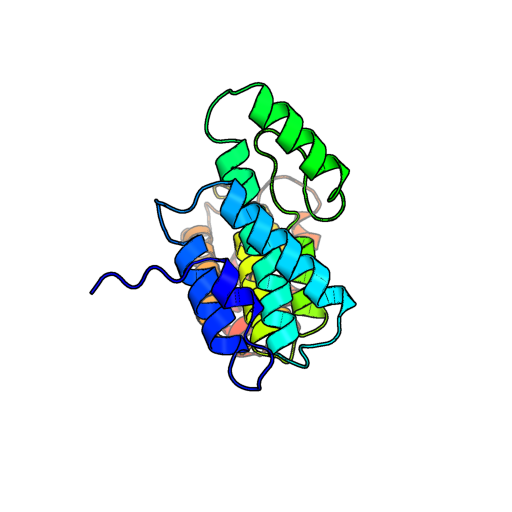 -10.716 -6.011 22.832 1.00 94.25 187 THR A CA 1
ATOM 1548 C C . THR A 1 187 ? -10.672 -7.169 23.827 1.00 94.25 187 THR A C 1
ATOM 1550 O O . THR A 1 187 ? -11.719 -7.566 24.333 1.00 94.25 187 THR A O 1
ATOM 1553 N N . LYS A 1 188 ? -9.476 -7.699 24.120 1.00 92.62 188 LYS A N 1
ATOM 1554 C CA . LYS A 1 188 ? -9.270 -8.840 25.022 1.00 92.62 188 LYS A CA 1
ATOM 1555 C C . LYS A 1 188 ? -9.897 -8.619 26.399 1.00 92.62 188 LYS A C 1
ATOM 1557 O O . LYS A 1 188 ? -10.571 -9.513 26.897 1.00 92.62 188 LYS A O 1
ATOM 1562 N N . ASP A 1 189 ? -9.680 -7.432 26.963 1.00 91.00 189 ASP A N 1
ATOM 1563 C CA . ASP A 1 189 ? -10.152 -7.030 28.287 1.00 91.00 189 ASP A CA 1
ATOM 1564 C C . ASP A 1 189 ? -11.102 -5.826 28.124 1.00 91.00 189 ASP A C 1
ATOM 1566 O O . ASP A 1 189 ? -10.627 -4.683 28.087 1.00 91.00 189 ASP A O 1
ATOM 1570 N N . PRO A 1 190 ? -12.426 -6.058 27.981 1.00 87.44 190 PRO A N 1
ATOM 1571 C CA . PRO A 1 190 ? -13.404 -5.031 27.607 1.00 87.44 190 PRO A CA 1
ATOM 1572 C C . PRO A 1 190 ? -13.379 -3.778 28.490 1.00 87.44 190 PRO A C 1
ATOM 1574 O O . PRO A 1 190 ? -13.439 -2.665 27.981 1.00 87.44 190 PRO A O 1
ATOM 1577 N N . GLU A 1 191 ? -13.178 -3.956 29.796 1.00 84.06 191 GLU A N 1
ATOM 1578 C CA . GLU A 1 191 ? -13.161 -2.871 30.787 1.00 84.06 191 GLU A CA 1
ATOM 1579 C C . GLU A 1 191 ? -11.954 -1.926 30.646 1.00 84.06 191 GLU A C 1
ATOM 1581 O O . GLU A 1 191 ? -11.945 -0.827 31.196 1.00 84.06 191 GLU A O 1
ATOM 1586 N N . THR A 1 192 ? -10.913 -2.341 29.917 1.00 87.06 192 THR A N 1
ATOM 1587 C CA . THR A 1 192 ? -9.659 -1.579 29.776 1.00 87.06 192 THR A CA 1
ATOM 1588 C C . THR A 1 192 ? -9.436 -1.036 28.366 1.00 87.06 192 THR A C 1
ATOM 1590 O O . THR A 1 192 ? -8.349 -0.527 28.057 1.00 87.06 192 THR A O 1
ATOM 1593 N N . ILE A 1 193 ? -10.448 -1.136 27.497 1.00 89.56 193 ILE A N 1
ATOM 1594 C CA . ILE A 1 193 ? -10.363 -0.651 26.120 1.00 89.56 193 ILE A CA 1
ATOM 1595 C C . ILE A 1 193 ? -10.075 0.852 26.134 1.00 89.56 193 ILE A C 1
ATOM 1597 O O . ILE A 1 193 ? -10.815 1.658 26.695 1.00 89.56 193 ILE A O 1
ATOM 1601 N N . GLN A 1 194 ? -8.993 1.256 25.464 1.00 89.06 194 GLN A N 1
ATOM 1602 C CA . GLN A 1 194 ? -8.698 2.672 25.285 1.00 89.06 194 GLN A CA 1
ATOM 1603 C C . GLN A 1 194 ? -9.532 3.212 24.124 1.00 89.06 194 GLN A C 1
ATOM 1605 O O . GLN A 1 194 ? -9.165 3.109 22.955 1.00 89.06 194 GLN A O 1
ATOM 1610 N N . CYS A 1 195 ? -10.659 3.825 24.469 1.00 86.38 195 CYS A N 1
ATOM 1611 C CA . CYS A 1 195 ? -11.620 4.383 23.523 1.00 86.38 195 CYS A CA 1
ATOM 1612 C C . CYS A 1 195 ? -11.165 5.687 22.846 1.00 86.38 195 CYS A C 1
ATOM 1614 O O . CYS A 1 195 ? -11.977 6.324 22.185 1.00 86.38 195 CYS A O 1
ATOM 1616 N N . GLY A 1 196 ? -9.912 6.116 23.022 1.00 77.12 196 GLY A N 1
ATOM 1617 C CA . GLY A 1 196 ? -9.410 7.384 22.489 1.00 77.12 196 GLY A CA 1
ATOM 1618 C C . GLY A 1 196 ? -10.097 8.625 23.074 1.00 77.12 196 GLY A C 1
ATOM 1619 O O . GLY A 1 196 ? -10.992 8.540 23.917 1.00 77.12 196 GLY A O 1
ATOM 1620 N N . LYS A 1 197 ? -9.664 9.811 22.634 1.00 72.75 197 LYS A N 1
ATOM 1621 C CA . LYS A 1 197 ? -10.275 11.106 22.984 1.00 72.75 197 LYS A CA 1
ATOM 1622 C C . LYS A 1 197 ? -10.766 11.787 21.704 1.00 72.75 197 LYS A C 1
ATOM 1624 O O . LYS A 1 197 ? -10.007 11.866 20.744 1.00 72.75 197 LYS A O 1
ATOM 1629 N N . GLY A 1 198 ? -12.005 12.280 21.692 1.00 70.44 198 GLY A N 1
ATOM 1630 C CA . GLY A 1 198 ? -12.555 13.057 20.573 1.00 70.44 198 GLY A CA 1
ATOM 1631 C C . GLY A 1 198 ? -14.025 12.768 20.262 1.00 70.44 198 GLY A C 1
ATOM 1632 O O . GLY A 1 198 ? -14.559 11.709 20.601 1.00 70.44 198 GLY A O 1
ATOM 1633 N N . GLU A 1 199 ? -14.672 13.727 19.601 1.00 68.38 199 GLU A N 1
ATOM 1634 C CA . GLU A 1 199 ? -16.088 13.666 19.203 1.00 68.38 199 GLU A CA 1
ATOM 1635 C C . GLU A 1 199 ? -16.317 12.783 17.961 1.00 68.38 199 GLU A C 1
ATOM 1637 O O . GLU A 1 199 ? -17.384 12.196 17.800 1.00 68.38 199 GLU A O 1
ATOM 1642 N N . SER A 1 200 ? -15.283 12.562 17.142 1.00 86.56 200 SER A N 1
ATOM 1643 C CA . SER A 1 200 ? -15.362 11.787 15.892 1.00 86.56 200 SER A CA 1
ATOM 1644 C C . SER A 1 200 ? -15.423 10.262 16.072 1.00 86.56 200 SER A C 1
ATOM 1646 O O . SER A 1 200 ? -15.507 9.524 15.092 1.00 86.56 200 SER A O 1
ATOM 1648 N N . ARG A 1 201 ? -15.405 9.740 17.307 1.00 89.94 201 ARG A N 1
ATOM 1649 C CA . ARG A 1 201 ? -15.384 8.286 17.585 1.00 89.94 201 ARG A CA 1
ATOM 1650 C C . ARG A 1 201 ? -16.572 7.550 16.967 1.00 89.94 201 ARG A C 1
ATOM 1652 O O . ARG A 1 201 ? -16.401 6.507 16.337 1.00 89.94 201 ARG A O 1
ATOM 1659 N N . LYS A 1 202 ? -17.772 8.120 17.105 1.00 90.81 202 LYS A N 1
ATOM 1660 C CA . LYS A 1 202 ? -19.001 7.551 16.538 1.00 90.81 202 LYS A CA 1
ATOM 1661 C C . LYS A 1 202 ? -18.958 7.544 15.009 1.00 90.81 202 LYS A C 1
ATOM 1663 O O . LYS A 1 202 ? -19.299 6.540 14.397 1.00 90.81 202 LYS A O 1
ATOM 1668 N N . GLU A 1 203 ? -18.473 8.623 14.401 1.00 92.50 203 GLU A N 1
ATOM 1669 C CA . GLU A 1 203 ? -18.321 8.732 12.945 1.00 92.50 203 GLU A CA 1
ATOM 1670 C C . GLU A 1 203 ? -17.302 7.726 12.401 1.00 92.50 203 GLU A C 1
ATOM 1672 O O . GLU A 1 203 ? -17.563 7.053 11.403 1.00 92.50 203 GLU A O 1
ATOM 1677 N N . ILE A 1 204 ? -16.162 7.566 13.083 1.00 93.31 204 ILE A N 1
ATOM 1678 C CA . ILE A 1 204 ? -15.138 6.577 12.729 1.00 93.31 204 ILE A CA 1
ATOM 1679 C C . ILE A 1 204 ? -15.726 5.166 12.790 1.00 93.31 204 ILE A C 1
ATOM 1681 O O . ILE A 1 204 ? -15.534 4.392 11.852 1.00 93.31 204 ILE A O 1
ATOM 1685 N N . TYR A 1 205 ? -16.458 4.837 13.859 1.00 94.50 205 TYR A N 1
ATOM 1686 C CA . TYR A 1 205 ? -17.094 3.531 14.017 1.00 94.50 205 TYR A CA 1
ATOM 1687 C C . TYR A 1 205 ? -18.118 3.245 12.927 1.00 94.50 205 TYR A C 1
ATOM 1689 O O . TYR A 1 205 ? -18.036 2.207 12.273 1.00 94.50 205 TYR A O 1
ATOM 1697 N N . GLU A 1 206 ? -19.062 4.161 12.705 1.00 94.00 206 GLU A N 1
ATOM 1698 C CA . GLU A 1 206 ? -20.110 3.967 11.703 1.00 94.00 206 GLU A CA 1
ATOM 1699 C C . GLU A 1 206 ? -19.526 3.907 10.294 1.00 94.00 206 GLU A C 1
ATOM 1701 O O . GLU A 1 206 ? -19.922 3.065 9.489 1.00 94.00 206 GLU A O 1
ATOM 1706 N N . SER A 1 207 ? -18.513 4.724 10.004 1.00 93.94 207 SER A N 1
ATOM 1707 C CA . SER A 1 207 ? -17.824 4.651 8.724 1.00 93.94 207 SER A CA 1
ATOM 1708 C C . SER A 1 207 ? -17.077 3.328 8.548 1.00 93.94 207 SER A C 1
ATOM 1710 O O . SER A 1 207 ? -17.194 2.729 7.485 1.00 93.94 207 SER A O 1
ATOM 1712 N N . PHE A 1 208 ? -16.363 2.834 9.565 1.00 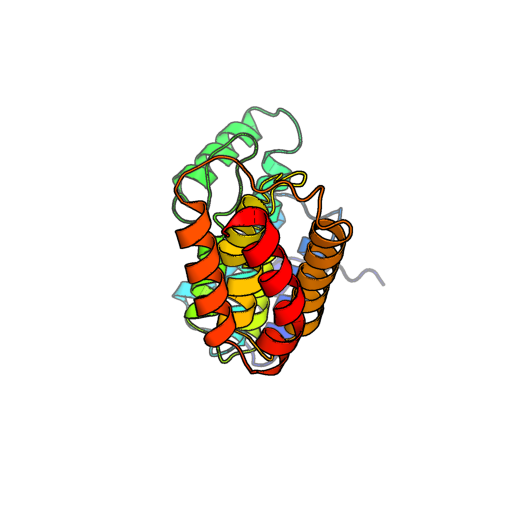94.44 208 PHE A N 1
ATOM 1713 C CA . PHE A 1 208 ? -15.697 1.527 9.506 1.00 94.44 208 PHE A CA 1
ATOM 1714 C C . PHE A 1 208 ? -16.709 0.386 9.344 1.00 94.44 208 PHE A C 1
ATOM 1716 O O . PHE A 1 208 ? -16.513 -0.535 8.555 1.00 94.44 208 PHE A O 1
ATOM 1723 N N . ARG A 1 209 ? -17.830 0.452 10.067 1.00 94.00 209 ARG A N 1
ATOM 1724 C CA . ARG A 1 209 ? -18.925 -0.513 9.956 1.00 94.00 209 ARG A CA 1
ATOM 1725 C C . ARG A 1 209 ? -19.509 -0.528 8.544 1.00 94.00 209 ARG A C 1
ATOM 1727 O O . ARG A 1 209 ? -19.723 -1.611 8.005 1.00 94.00 209 ARG A O 1
ATOM 1734 N N . LYS A 1 210 ? -19.737 0.643 7.945 1.00 94.25 210 LYS A N 1
ATOM 1735 C CA . LYS A 1 210 ? -20.209 0.779 6.562 1.00 94.25 210 LYS A CA 1
ATOM 1736 C C . LYS A 1 210 ? -19.207 0.190 5.568 1.00 94.25 210 LYS A C 1
ATOM 1738 O O . LYS A 1 210 ? -19.610 -0.540 4.667 1.00 94.25 210 LYS A O 1
ATOM 1743 N N . ASP A 1 211 ? -17.915 0.430 5.778 1.00 93.75 211 ASP A N 1
ATOM 1744 C CA . ASP A 1 211 ? -16.855 -0.159 4.957 1.00 93.75 211 ASP A CA 1
ATOM 1745 C C . ASP A 1 211 ? -16.835 -1.686 5.051 1.00 93.75 211 ASP A C 1
ATOM 1747 O O . ASP A 1 211 ? -16.642 -2.357 4.046 1.00 93.75 211 ASP A O 1
ATOM 1751 N N . LEU A 1 212 ? -17.088 -2.265 6.227 1.00 92.62 212 LEU A N 1
ATOM 1752 C CA . LEU A 1 212 ? -17.219 -3.717 6.357 1.00 92.62 212 LEU A CA 1
ATOM 1753 C C . LEU A 1 212 ? -18.483 -4.277 5.706 1.00 92.62 212 LEU A C 1
ATOM 1755 O O . LEU A 1 212 ? -18.474 -5.425 5.268 1.00 92.62 212 LEU A O 1
ATOM 1759 N N . GLN A 1 213 ? -19.571 -3.508 5.673 1.00 90.94 213 GLN A N 1
ATOM 1760 C CA . GLN A 1 213 ? -20.820 -3.921 5.032 1.00 90.94 213 GLN A CA 1
ATOM 1761 C C . GLN A 1 213 ? -20.701 -3.980 3.507 1.00 90.94 213 GLN A C 1
ATOM 1763 O O . GLN A 1 213 ? -21.437 -4.745 2.889 1.00 90.94 213 GLN A O 1
ATOM 1768 N N . SER A 1 214 ? -19.782 -3.218 2.901 1.00 91.75 214 SER A N 1
ATOM 1769 C CA . SER A 1 214 ? -19.497 -3.326 1.465 1.00 91.75 214 SER A CA 1
ATOM 1770 C C . SER A 1 214 ? -18.614 -4.529 1.112 1.00 91.75 214 SER A C 1
ATOM 1772 O O . SER A 1 214 ? -18.548 -4.921 -0.052 1.00 91.75 214 SER A O 1
ATOM 1774 N N . LEU A 1 215 ? -17.965 -5.153 2.101 1.00 94.06 215 LEU A N 1
ATOM 1775 C CA . LEU A 1 215 ? -17.159 -6.356 1.907 1.00 94.06 215 LEU A CA 1
ATOM 1776 C C . LEU A 1 215 ? -18.021 -7.630 1.876 1.00 94.06 215 LEU A C 1
ATOM 1778 O O . LEU A 1 215 ? -19.099 -7.679 2.472 1.00 94.06 215 LEU A O 1
ATOM 1782 N N . PRO A 1 216 ? -17.523 -8.731 1.275 1.00 95.25 216 PRO A N 1
ATOM 1783 C CA . PRO A 1 216 ? -18.181 -10.030 1.371 1.00 95.25 216 PRO A CA 1
ATOM 1784 C C . PRO A 1 216 ? -18.481 -10.446 2.817 1.00 95.25 216 PRO A C 1
ATOM 1786 O O . PRO A 1 216 ? -17.656 -10.261 3.715 1.00 95.25 216 PRO A O 1
ATOM 1789 N N . TYR A 1 217 ? -19.621 -11.116 3.018 1.00 92.88 217 TYR A N 1
ATOM 1790 C CA . TYR A 1 217 ? -20.167 -11.491 4.334 1.00 92.88 217 TYR A CA 1
ATOM 1791 C C . TYR A 1 217 ? -19.146 -12.109 5.308 1.00 92.88 217 TYR A C 1
ATOM 1793 O O . TYR A 1 217 ? -19.182 -11.841 6.510 1.00 92.88 217 TYR A O 1
ATOM 1801 N N . ARG A 1 218 ? -18.191 -12.899 4.796 1.00 93.31 218 ARG A N 1
ATOM 1802 C CA . ARG A 1 218 ? -17.117 -13.516 5.593 1.00 93.31 218 ARG A CA 1
ATOM 1803 C C . ARG A 1 218 ? -16.318 -12.509 6.430 1.00 93.31 218 ARG A C 1
ATOM 1805 O O . ARG A 1 218 ? -15.923 -12.846 7.542 1.00 93.31 218 ARG A O 1
ATOM 1812 N N . TYR A 1 219 ? -16.103 -11.288 5.937 1.00 93.19 219 TYR A N 1
ATOM 1813 C CA . TYR A 1 219 ? -15.371 -10.246 6.662 1.00 93.19 219 TYR A CA 1
ATOM 1814 C C . TYR A 1 219 ? -16.238 -9.602 7.740 1.00 93.19 219 TYR A C 1
ATOM 1816 O O . TYR A 1 219 ? -15.795 -9.478 8.879 1.00 93.19 219 TYR A O 1
ATOM 1824 N N . GLY A 1 220 ? -17.497 -9.289 7.419 1.00 89.06 220 GLY A N 1
ATOM 1825 C CA . GLY A 1 220 ? -18.464 -8.801 8.402 1.00 89.06 220 GLY A CA 1
ATOM 1826 C C . GLY A 1 220 ? -18.603 -9.766 9.582 1.00 89.06 220 GLY A C 1
ATOM 1827 O O . GLY A 1 220 ? -18.441 -9.360 10.731 1.00 89.06 220 GLY A O 1
ATOM 1828 N N . ARG A 1 221 ? -18.783 -11.067 9.307 1.00 92.75 221 ARG A N 1
ATOM 1829 C CA . ARG A 1 221 ? -18.847 -12.116 10.341 1.00 92.75 221 ARG A CA 1
ATOM 1830 C C . ARG A 1 221 ? -17.578 -12.170 11.195 1.00 92.75 221 ARG A C 1
ATOM 1832 O O . ARG A 1 221 ? -17.674 -12.347 12.405 1.00 92.75 221 ARG A O 1
ATOM 1839 N N . LYS A 1 222 ? -16.406 -12.009 10.579 1.00 94.44 222 LYS A N 1
ATOM 1840 C CA . LYS A 1 222 ? -15.107 -12.080 11.259 1.00 94.44 222 LYS A CA 1
ATOM 1841 C C . LYS A 1 222 ? -14.902 -10.966 12.284 1.00 94.44 222 LYS A C 1
ATOM 1843 O O . LYS A 1 222 ? -14.332 -11.223 13.337 1.00 94.44 222 LYS A O 1
ATOM 1848 N N . TYR A 1 223 ? -15.363 -9.751 11.991 1.00 95.38 223 TYR A N 1
ATOM 1849 C CA . TYR A 1 223 ? -15.135 -8.593 12.863 1.00 95.38 223 TYR A CA 1
ATOM 1850 C C . TYR A 1 223 ? -16.333 -8.220 13.740 1.00 95.38 223 TYR A C 1
ATOM 1852 O O . TYR A 1 223 ? -16.193 -7.387 14.635 1.00 95.38 223 TYR A O 1
ATOM 1860 N N . HIS A 1 224 ? -17.500 -8.833 13.514 1.00 93.44 224 HIS A N 1
ATOM 1861 C CA . HIS A 1 224 ? -18.753 -8.476 14.181 1.00 93.44 224 HIS A CA 1
ATOM 1862 C C . HIS A 1 224 ? -18.643 -8.441 15.711 1.00 93.44 224 HIS A C 1
ATOM 1864 O O . HIS A 1 224 ? -19.034 -7.454 16.331 1.00 93.44 224 HIS A O 1
ATOM 1870 N N . ASN A 1 225 ? -18.076 -9.488 16.319 1.00 95.19 225 ASN A N 1
ATOM 1871 C CA . ASN A 1 225 ? -17.973 -9.577 17.777 1.00 95.19 225 ASN A CA 1
ATOM 1872 C C . ASN A 1 225 ? -17.083 -8.471 18.357 1.00 95.19 225 ASN A C 1
ATOM 1874 O O . ASN A 1 225 ? -17.465 -7.846 19.344 1.00 95.19 225 ASN A O 1
ATOM 1878 N N . PHE A 1 226 ? -15.952 -8.168 17.713 1.00 96.06 226 PHE A N 1
ATOM 1879 C CA . PHE A 1 226 ? -15.073 -7.078 18.143 1.00 96.06 226 PHE A CA 1
ATOM 1880 C C . PHE A 1 226 ? -15.787 -5.728 18.073 1.00 96.06 226 PHE A C 1
ATOM 1882 O O . PHE A 1 226 ? -15.747 -4.956 19.026 1.00 96.06 226 PHE A O 1
ATOM 1889 N N . LEU A 1 227 ? -16.509 -5.461 16.980 1.00 94.75 227 LEU A N 1
ATOM 1890 C CA . LEU A 1 227 ? -17.267 -4.219 16.829 1.00 94.75 227 LEU A CA 1
ATOM 1891 C C . LEU A 1 227 ? -18.414 -4.093 17.832 1.00 94.75 227 LEU A C 1
ATOM 1893 O O . LEU A 1 227 ? -18.719 -2.978 18.253 1.00 94.75 227 LEU A O 1
ATOM 1897 N N . LYS A 1 228 ? -19.042 -5.203 18.228 1.00 95.06 228 LYS A N 1
ATOM 1898 C CA . LYS A 1 228 ? -20.066 -5.207 19.277 1.00 95.06 228 LYS A CA 1
ATOM 1899 C C . LYS A 1 228 ? -19.473 -4.824 20.635 1.00 95.06 228 LYS A C 1
ATOM 1901 O O . LYS A 1 228 ? -20.069 -4.007 21.330 1.00 95.06 228 LYS A O 1
ATOM 1906 N N . ILE A 1 229 ? -18.306 -5.373 20.983 1.00 95.62 229 ILE A N 1
ATOM 1907 C CA . ILE A 1 229 ? -17.583 -5.024 22.217 1.00 95.62 229 ILE A CA 1
ATOM 1908 C C . ILE A 1 229 ? -17.206 -3.539 22.198 1.00 95.62 229 ILE A C 1
ATOM 1910 O O . ILE A 1 229 ? -17.543 -2.815 23.125 1.00 95.62 229 ILE A O 1
ATOM 1914 N N . ILE A 1 230 ? -16.592 -3.061 21.112 1.00 94.81 230 ILE A N 1
ATOM 1915 C CA . ILE A 1 230 ? -16.180 -1.653 20.982 1.00 94.81 230 ILE A CA 1
ATOM 1916 C C . ILE A 1 230 ? -17.378 -0.709 21.107 1.00 94.81 230 ILE A C 1
ATOM 1918 O O . ILE A 1 230 ? -17.286 0.308 21.782 1.00 94.81 230 ILE A O 1
ATOM 1922 N N . HIS A 1 231 ? -18.511 -1.036 20.481 1.00 94.19 231 HIS A N 1
ATOM 1923 C CA . HIS A 1 231 ? -19.714 -0.216 20.596 1.00 94.19 231 HIS A CA 1
ATOM 1924 C C . HIS A 1 231 ? -20.206 -0.122 22.041 1.00 94.19 231 HIS A C 1
ATOM 1926 O O . HIS A 1 231 ? -20.472 0.978 22.515 1.00 94.19 231 HIS A O 1
ATOM 1932 N N . LYS A 1 232 ? -20.284 -1.261 22.737 1.00 94.56 232 LYS A N 1
ATOM 1933 C CA . LYS A 1 232 ? -20.754 -1.333 24.122 1.00 94.56 232 LYS A CA 1
ATOM 1934 C C . LYS A 1 232 ? -19.851 -0.568 25.090 1.00 94.56 232 LYS A C 1
ATOM 1936 O O . LYS A 1 232 ? -20.360 0.150 25.931 1.00 94.56 232 LYS A O 1
ATOM 1941 N N . GLU A 1 233 ? -18.535 -0.720 24.975 1.00 93.06 233 GLU A N 1
ATOM 1942 C CA . GLU A 1 233 ? -17.602 -0.155 25.963 1.00 93.06 233 GLU A CA 1
ATOM 1943 C C . GLU A 1 233 ? -17.201 1.297 25.660 1.00 93.06 233 GLU A C 1
ATOM 1945 O O . GLU A 1 233 ? -16.780 2.021 26.557 1.00 93.06 233 GLU A O 1
ATOM 1950 N N . CYS A 1 234 ? -17.305 1.741 24.402 1.00 90.75 234 CYS A N 1
ATOM 1951 C CA . CYS A 1 234 ? -16.791 3.051 23.996 1.00 90.75 234 CYS A CA 1
ATOM 1952 C C . CYS A 1 234 ? -17.834 4.053 23.496 1.00 90.75 234 CYS A C 1
ATOM 1954 O O . CYS A 1 234 ? -17.487 5.231 23.354 1.00 90.75 234 CYS A O 1
ATOM 1956 N N . LEU A 1 235 ? -19.044 3.608 23.139 1.00 89.69 235 LEU A N 1
ATOM 1957 C CA . LEU A 1 235 ? -20.055 4.442 22.471 1.00 89.69 235 LEU A CA 1
ATOM 1958 C C . LEU A 1 235 ? -21.454 4.377 23.100 1.00 89.69 235 LEU A C 1
ATOM 1960 O O . LEU A 1 235 ? -22.288 5.205 22.725 1.00 89.69 235 LEU A O 1
ATOM 1964 N N . GLN A 1 236 ? -21.719 3.410 23.981 1.00 82.19 236 GLN A N 1
ATOM 1965 C CA . GLN A 1 236 ? -22.894 3.394 24.858 1.00 82.19 236 GLN A CA 1
ATOM 1966 C C . GLN A 1 236 ? -22.559 4.088 26.174 1.00 82.19 236 GLN A C 1
ATOM 1968 O O . GLN A 1 236 ? -23.469 4.769 26.692 1.00 82.19 236 GLN A O 1
#

Secondary structure (DSSP, 8-state):
------GGGGSS--STTHHHHHHHHHHHHHT-TT--HHHHHHHHHHHHHHHHH----HHHHHHHHHHHHHHHHHHHHHHHSS--HHHHHHHHHHHHHTTTTEE-STT-EE-THHHHHHHHHTTTSHHHHHHHHHHHHHSPPP--TTBHHHHHHHHIIIIIHHHHH-TTSTTHHHHHHHHHHHHHHHHSSGGG-B--SSTTHHHHHHHHHHHHHTS-HHHHHHHHHHHHHHHHHHT-

Organism: NCBI:txid1193029

Foldseek 3Di:
DDPDDPLVVLVPDLDDPSLVVNVVVLVCLLPDPPNDLVSLVVLLVVLVCLVVPVSDDDPSNLLSLLSSLSSVQSNLVRLLPDDDPVSVVVNVVCCVVPVVQWDDDNRIAGDLVSLLVSLQVPLVDLSSLVSLVSSQVRQDDDCCPLAPLSLLLRCVSHLLSSCLSHVPGPCNVVSLVVSLVSLCVSPVPLQPRNNDDDPCSVVSLVVSLVSQVSGPPVSCVSCVVSSVSSCVRRPD

pLDDT: mean 87.41, std 13.52, range [31.36, 97.94]